Protein AF-0000000065974724 (afdb_homodimer)

Secondary structure (DSSP, 8-state):
--EEEEEEE-TTS-HHHHHHHHHHHHHHHH---EEEEESS--HHHHHHHHHH-S--HHHHHHHHHHHHHHHHHHHHT--S-SEEEEES-HHHHHHHHHHTT--HHHHHHHTTTSPPPSEEEEEE--HHHHHHH---TTS-HHHHHHHHHHHHHHHHHHHHHHT-EEEETTS-HHHHHHHHHHHHHHHH-/--EEEEEEE-TTS-HHHHHHHHHHHHHHHH---EEEEESS--HHHHHHHHHH-S--HHHHHHHHHHHHHHHHHHHHT--S-SEEEEES-HHHHHHHHHHTT--HHHHHHHTTTSPPPSEEEEEE--HHHHHHH---TTS-HHHHHHHHHHHHHHHHHHHHHHT-EEEETTS-HHHHHHHHHHHHHHHH-

InterPro domains:
  IPR018094 Thymidylate kinase [MF_00165] (3-188)
  IPR018094 Thymidylate kinase [TIGR00041] (2-178)
  IPR018095 Thymidylate kinase, conserved site [PS01331] (85-97)
  IPR027417 P-loop containing nucleoside triphosphate hydrolase [G3DSA:3.40.50.300] (3-188)
  IPR027417 P-loop containing nucleoside triphosphate hydrolase [SSF52540] (3-186)
  IPR039430 Thymidylate kinase-like domain [PF02223] (7-179)

Foldseek 3Di:
DEAEEEEDEFAQLCLVVLQVVLCVCCCVPVVFAEAEDEPQHDPVLVVVCVVVDDPDLVVVLLSRLVSVVVVQVVVVVDDRGNYYYYHDDLLLSLLQSVLVVPDSVVSCVSNVPHDDGPAYEYRDEDLVNSLVSPPDPPDPSVVVSVSNVSSRVSVVVVCVVVVHHYFHSSDDSVVSNVVVVVVCVVRVD/DEAEEEEDEFAQLCLVVLQVVLCVCCCVPVVFAEAEDEPQHDPVLVVVCVVVDDPDLVVVLLSRLVSVVVVQVVVVVDDRGNYYYYHDDLLLSLLQSVLVVPDSVVSCVSNVPHDDGPAYEYRDEDLVNSLVSPPDPPDPSVVVSVSNVSSRVSVVVVCVVVVHHYFHSSDDSVVSNVVVVVVCVVRVD

Solvent-accessible surface area (backbone atoms only — not comparable to full-atom values): 20513 Å² total; per-residue (Å²): 125,71,40,36,36,30,33,39,60,56,80,48,33,49,46,66,59,47,51,53,52,48,40,53,47,39,34,73,75,66,69,41,43,60,45,77,50,50,57,85,57,40,65,70,55,52,51,47,44,64,70,76,46,87,84,50,54,69,42,48,53,28,48,52,47,29,27,45,47,55,43,50,55,58,52,70,70,58,80,79,43,47,31,38,38,27,33,34,54,74,65,49,49,38,18,52,33,31,57,72,67,45,61,49,67,57,49,50,58,64,50,62,84,52,83,75,59,79,40,42,40,32,30,43,59,58,66,70,59,17,51,71,59,44,86,59,85,84,56,60,60,65,65,50,47,58,52,47,50,44,24,48,53,38,43,53,53,48,30,66,76,68,64,39,48,77,40,63,39,73,50,58,70,67,57,40,47,52,52,51,48,50,50,45,50,71,73,76,90,125,70,40,36,34,29,33,38,59,57,81,50,34,48,47,67,61,46,51,54,52,48,41,54,47,39,35,71,74,66,69,40,43,61,45,77,49,50,57,84,55,42,68,69,53,51,51,47,44,64,71,78,46,87,83,49,55,69,42,48,52,27,48,52,47,30,26,46,46,54,42,50,56,57,51,70,70,59,82,79,42,47,32,38,38,26,34,36,53,74,65,50,48,38,18,51,31,30,58,73,67,46,62,48,68,58,50,49,58,62,49,63,86,53,85,76,59,78,39,42,38,32,30,44,58,58,64,71,58,19,53,72,59,46,84,63,82,83,54,61,58,65,63,48,48,57,51,49,50,44,23,46,52,38,44,53,51,48,28,66,74,68,64,39,46,77,41,63,40,72,49,55,70,68,58,39,46,52,52,52,49,51,50,45,49,69,72,76,92

Structure (mmCIF, N/CA/C/O backbone):
data_AF-0000000065974724-model_v1
#
lo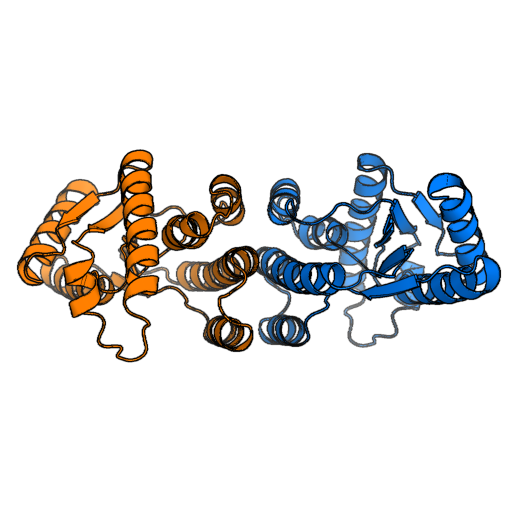op_
_entity.id
_entity.type
_entity.pdbx_description
1 polymer 'Probable thymidylate kinase 1'
#
loop_
_atom_site.group_PDB
_atom_site.id
_atom_site.type_symbol
_atom_site.label_atom_id
_atom_site.label_alt_id
_atom_site.label_comp_id
_atom_site.label_asym_id
_atom_site.label_entity_id
_atom_site.label_seq_id
_atom_site.pdbx_PDB_ins_code
_atom_site.Cartn_x
_atom_site.Cartn_y
_atom_site.Cartn_z
_atom_site.occupancy
_atom_site.B_iso_or_equiv
_atom_site.auth_seq_id
_atom_site.auth_comp_id
_atom_site.auth_asym_id
_atom_site.auth_atom_id
_atom_site.pdbx_PDB_model_num
ATOM 1 N N . MET A 1 1 ? -14.898 -26.359 -1.711 1 66.19 1 MET A N 1
ATOM 2 C CA . MET A 1 1 ? -14.195 -25.156 -1.251 1 66.19 1 MET A CA 1
ATOM 3 C C . MET A 1 1 ? -13.156 -24.719 -2.271 1 66.19 1 MET A C 1
ATOM 5 O O . MET A 1 1 ? -12.531 -25.547 -2.93 1 66.19 1 MET A O 1
ATOM 9 N N . GLN A 1 2 ? -13.102 -23.391 -2.676 1 90.88 2 GLN A N 1
ATOM 10 C CA . GLN A 1 2 ? -12.234 -22.859 -3.721 1 90.88 2 GLN A CA 1
ATOM 11 C C . GLN A 1 2 ? -10.773 -22.906 -3.295 1 90.88 2 GLN A C 1
ATOM 13 O O . GLN A 1 2 ? -10.422 -22.391 -2.23 1 90.88 2 GLN A O 1
ATOM 18 N N . LYS A 1 3 ? -10.008 -23.75 -3.984 1 96.19 3 LYS A N 1
ATOM 19 C CA . LYS A 1 3 ? -8.578 -23.859 -3.689 1 96.19 3 LYS A CA 1
ATOM 20 C C . LYS A 1 3 ? -7.785 -22.797 -4.453 1 96.19 3 LYS A C 1
ATOM 22 O O . LYS A 1 3 ? -8.148 -22.422 -5.57 1 96.19 3 LYS A O 1
ATOM 27 N N . LEU A 1 4 ? -6.723 -22.328 -3.822 1 97.94 4 LEU A N 1
ATOM 28 C CA . LEU A 1 4 ? -5.879 -21.297 -4.406 1 97.94 4 LEU A CA 1
ATOM 29 C C . LEU A 1 4 ? -4.438 -21.781 -4.535 1 97.94 4 LEU A C 1
ATOM 31 O O . LEU A 1 4 ? -3.809 -22.141 -3.541 1 97.94 4 LEU A O 1
ATOM 35 N N . ILE A 1 5 ? -3.9 -21.812 -5.75 1 98.56 5 ILE A N 1
ATOM 36 C CA . ILE A 1 5 ? -2.504 -22.141 -6.004 1 98.56 5 ILE A CA 1
ATOM 37 C C . ILE A 1 5 ? -1.77 -20.922 -6.551 1 98.56 5 ILE A C 1
ATOM 39 O O . ILE A 1 5 ? -2.246 -20.266 -7.48 1 98.56 5 ILE A O 1
ATOM 43 N N . ALA A 1 6 ? -0.681 -20.625 -5.992 1 98.88 6 ALA A N 1
ATOM 44 C CA . ALA A 1 6 ? 0.203 -19.594 -6.551 1 98.88 6 ALA A CA 1
ATOM 45 C C . ALA A 1 6 ? 1.407 -20.234 -7.242 1 98.88 6 ALA A C 1
ATOM 47 O O . ALA A 1 6 ? 2.104 -21.062 -6.648 1 98.88 6 ALA A O 1
ATOM 48 N N . ILE A 1 7 ? 1.61 -19.875 -8.5 1 98.88 7 ILE A N 1
ATOM 49 C CA . ILE A 1 7 ? 2.811 -20.281 -9.219 1 98.88 7 ILE A CA 1
ATOM 50 C C . ILE A 1 7 ? 3.84 -19.156 -9.188 1 98.88 7 ILE A C 1
ATOM 52 O O . ILE A 1 7 ? 3.586 -18.062 -9.688 1 98.88 7 ILE A O 1
ATOM 56 N N . GLU A 1 8 ? 4.984 -19.438 -8.578 1 98.88 8 GLU A N 1
ATOM 57 C CA . GLU A 1 8 ? 6.035 -18.453 -8.375 1 98.88 8 GLU A CA 1
ATOM 58 C C . GLU A 1 8 ? 7.312 -18.844 -9.117 1 98.88 8 GLU A C 1
ATOM 60 O O . GLU A 1 8 ? 7.488 -20.016 -9.484 1 98.88 8 GLU A O 1
ATOM 65 N N . GLY A 1 9 ? 8.172 -17.875 -9.32 1 98.5 9 GLY A N 1
ATOM 66 C CA . GLY A 1 9 ? 9.422 -18.062 -10.031 1 98.5 9 GLY A CA 1
ATOM 67 C C . GLY A 1 9 ? 9.93 -16.797 -10.688 1 98.5 9 GLY A C 1
ATOM 68 O O . GLY A 1 9 ? 9.188 -15.828 -10.828 1 98.5 9 GLY A O 1
ATOM 69 N N . ILE A 1 10 ? 11.211 -16.859 -11.07 1 97.06 10 ILE A N 1
ATOM 70 C CA . ILE A 1 10 ? 11.805 -15.68 -11.703 1 97.06 10 ILE A CA 1
ATOM 71 C C . ILE A 1 10 ? 11.273 -15.547 -13.133 1 97.06 10 ILE A C 1
ATOM 73 O O . ILE A 1 10 ? 10.641 -16.469 -13.648 1 97.06 10 ILE A O 1
ATOM 77 N N . ASP A 1 11 ? 11.445 -14.328 -13.711 1 93.69 11 ASP A N 1
ATOM 78 C CA . ASP A 1 11 ? 11.094 -14.125 -15.109 1 93.69 11 ASP A CA 1
ATOM 79 C C . ASP A 1 11 ? 11.758 -15.18 -15.992 1 93.69 11 ASP A C 1
ATOM 81 O O . ASP A 1 11 ? 12.922 -15.516 -15.797 1 93.69 11 ASP A O 1
ATOM 85 N N . GLY A 1 12 ? 11 -15.727 -16.875 1 93.69 12 GLY A N 1
ATOM 86 C CA . GLY A 1 12 ? 11.539 -16.734 -17.781 1 93.69 12 GLY A CA 1
ATOM 87 C C . GLY A 1 12 ? 11.398 -18.141 -17.25 1 93.69 12 GLY A C 1
ATOM 88 O O . GLY A 1 12 ? 11.812 -19.109 -17.906 1 93.69 12 GLY A O 1
ATOM 89 N N . SER A 1 13 ? 10.742 -18.266 -16.109 1 97.12 13 SER A N 1
ATOM 90 C CA . SER A 1 13 ? 10.695 -19.578 -15.461 1 97.12 13 SER A CA 1
ATOM 91 C C . SER A 1 13 ? 9.578 -20.438 -16.047 1 97.12 13 SER A C 1
ATOM 93 O O . SER A 1 13 ? 9.531 -21.656 -15.812 1 97.12 13 SER A O 1
ATOM 95 N N . GLY A 1 14 ? 8.633 -19.844 -16.766 1 97 14 GLY A N 1
ATOM 96 C CA . GLY A 1 14 ? 7.59 -20.625 -17.422 1 97 14 GLY A CA 1
ATOM 97 C C . GLY A 1 14 ? 6.293 -20.656 -16.641 1 97 14 GLY A C 1
ATOM 98 O O . GLY A 1 14 ? 5.488 -21.578 -16.797 1 97 14 GLY A O 1
ATOM 99 N N . LYS A 1 15 ? 6.023 -19.688 -15.734 1 98.19 15 LYS A N 1
ATOM 100 C CA . LYS A 1 15 ? 4.848 -19.641 -14.867 1 98.19 15 LYS A CA 1
ATOM 101 C C . LYS A 1 15 ? 3.562 -19.609 -15.688 1 98.19 15 LYS A C 1
ATOM 103 O O . LYS A 1 15 ? 2.643 -20.391 -15.445 1 98.19 15 LYS A O 1
ATOM 108 N N . THR A 1 16 ? 3.561 -18.688 -16.672 1 97.56 16 THR A N 1
ATOM 109 C CA . THR A 1 16 ? 2.375 -18.516 -17.5 1 97.56 16 THR A CA 1
ATOM 110 C C . THR A 1 16 ? 2.059 -19.797 -18.266 1 97.56 16 THR A C 1
ATOM 112 O O . THR A 1 16 ? 0.906 -20.219 -18.328 1 97.56 16 THR A O 1
ATOM 115 N N . THR A 1 17 ? 3.121 -20.375 -18.844 1 97.75 17 THR A N 1
ATOM 116 C CA . THR A 1 17 ? 2.959 -21.625 -19.578 1 97.75 17 THR A CA 1
ATOM 117 C C . THR A 1 17 ? 2.402 -22.719 -18.672 1 97.75 17 THR A C 1
ATOM 119 O O . THR A 1 17 ? 1.432 -23.391 -19.031 1 97.75 17 THR A O 1
ATOM 122 N N . LEU A 1 18 ? 2.973 -22.875 -17.531 1 98.75 18 LEU A N 1
ATOM 123 C CA . LEU A 1 18 ? 2.527 -23.922 -16.625 1 98.75 18 LEU A CA 1
ATOM 124 C C . LEU A 1 18 ? 1.082 -23.703 -16.188 1 98.75 18 LEU A C 1
ATOM 126 O O . LEU A 1 18 ? 0.278 -24.641 -16.188 1 98.75 18 LEU A O 1
ATOM 130 N N . ALA A 1 19 ? 0.723 -22.453 -15.797 1 98.69 19 ALA A N 1
ATOM 131 C CA . ALA A 1 19 ? -0.626 -22.141 -15.336 1 98.69 19 ALA A CA 1
ATOM 132 C C . ALA A 1 19 ? -1.669 -22.531 -16.375 1 98.69 19 ALA A C 1
ATOM 134 O O . ALA A 1 19 ? -2.68 -23.156 -16.047 1 98.69 19 ALA A O 1
ATOM 135 N N . ASN A 1 20 ? -1.379 -22.203 -17.625 1 98.38 20 ASN A N 1
ATOM 136 C CA . ASN A 1 20 ? -2.314 -22.484 -18.719 1 98.38 20 ASN A CA 1
ATOM 137 C C . ASN A 1 20 ? -2.432 -23.984 -18.969 1 98.38 20 ASN A C 1
ATOM 139 O O . ASN A 1 20 ? -3.531 -24.5 -19.188 1 98.38 20 ASN A O 1
ATOM 143 N N . LEU A 1 21 ? -1.333 -24.672 -18.984 1 98.5 21 LEU A N 1
ATOM 144 C CA . LEU A 1 21 ? -1.336 -26.125 -19.203 1 98.5 21 LEU A CA 1
ATOM 145 C C . LEU A 1 21 ? -2.061 -26.844 -18.078 1 98.5 21 LEU A C 1
ATOM 147 O O . LEU A 1 21 ? -2.766 -27.828 -18.328 1 98.5 21 LEU A O 1
ATOM 151 N N . LEU A 1 22 ? -1.837 -26.359 -16.859 1 98.56 22 LEU A N 1
ATOM 152 C CA . LEU A 1 22 ? -2.529 -26.953 -15.719 1 98.56 22 LEU A CA 1
ATOM 153 C C . LEU A 1 22 ? -4.039 -26.812 -15.867 1 98.56 22 LEU A C 1
ATOM 155 O O . LEU A 1 22 ? -4.781 -27.781 -15.625 1 98.56 22 LEU A O 1
ATOM 159 N N . LYS A 1 23 ? -4.441 -25.594 -16.234 1 98.31 23 LYS A N 1
ATOM 160 C CA . LYS A 1 23 ? -5.871 -25.375 -16.438 1 98.31 23 LYS A CA 1
ATOM 161 C C . LYS A 1 23 ? -6.438 -26.375 -17.453 1 98.31 23 LYS A C 1
ATOM 163 O O . LYS A 1 23 ? -7.434 -27.047 -17.172 1 98.31 23 LYS A O 1
ATOM 168 N N . GLU A 1 24 ? -5.773 -26.484 -18.578 1 98.06 24 GLU A N 1
ATOM 169 C CA . GLU A 1 24 ? -6.23 -27.375 -19.641 1 98.06 24 GLU A CA 1
ATOM 170 C C . GLU A 1 24 ? -6.32 -28.812 -19.141 1 98.06 24 GLU A C 1
ATOM 172 O O . GLU A 1 24 ? -7.332 -29.484 -19.359 1 98.06 24 GLU A O 1
ATOM 177 N N . HIS A 1 25 ? -5.332 -29.25 -18.484 1 97.5 25 HIS A N 1
ATOM 178 C CA . HIS A 1 25 ? -5.258 -30.625 -18.031 1 97.5 25 HIS A CA 1
ATOM 179 C C . HIS A 1 25 ? -6.305 -30.906 -16.953 1 97.5 25 HIS A C 1
ATOM 181 O O . HIS A 1 25 ? -7.027 -31.906 -17.031 1 97.5 25 HIS A O 1
ATOM 187 N N . LEU A 1 26 ? -6.418 -30.047 -15.992 1 96.81 26 LEU A N 1
ATOM 188 C CA . LEU A 1 26 ? -7.285 -30.281 -14.844 1 96.81 26 LEU A CA 1
ATOM 189 C C . LEU A 1 26 ? -8.75 -30.172 -15.234 1 96.81 26 LEU A C 1
ATOM 191 O O . LEU A 1 26 ? -9.602 -30.891 -14.703 1 96.81 26 LEU A O 1
ATOM 195 N N . GLU A 1 27 ? -9.023 -29.266 -16.188 1 96.81 27 GLU A N 1
ATOM 196 C CA . GLU A 1 27 ? -10.391 -29.156 -16.688 1 96.81 27 GLU A CA 1
ATOM 197 C C . GLU A 1 27 ? -10.766 -30.391 -17.516 1 96.81 27 GLU A C 1
ATOM 199 O O . GLU A 1 27 ? -11.875 -30.906 -17.391 1 96.81 27 GLU A O 1
ATOM 204 N N . SER A 1 28 ? -9.883 -30.906 -18.328 1 96.88 28 SER A N 1
ATOM 205 C CA . SER A 1 28 ? -10.18 -32 -19.25 1 96.88 28 SER A CA 1
ATOM 206 C C . SER A 1 28 ? -10.18 -33.344 -18.516 1 96.88 28 SER A C 1
ATOM 208 O O . SER A 1 28 ? -11.078 -34.156 -18.719 1 96.88 28 SER A O 1
ATOM 210 N N . LYS A 1 29 ? -9.234 -33.531 -17.625 1 94.12 29 LYS A N 1
ATOM 211 C CA . LYS A 1 29 ? -9.016 -34.844 -17.062 1 94.12 29 LYS A CA 1
ATOM 212 C C . LYS A 1 29 ? -9.711 -35 -15.711 1 94.12 29 LYS A C 1
ATOM 214 O O . LYS A 1 29 ? -10.125 -36.094 -15.328 1 94.12 29 LYS A O 1
ATOM 219 N N . MET A 1 30 ? -9.812 -33.906 -15.031 1 93.69 30 MET A N 1
ATOM 220 C CA . MET A 1 30 ? -10.367 -34 -13.68 1 93.69 30 MET A CA 1
ATOM 221 C C . MET A 1 30 ? -11.719 -33.281 -13.594 1 93.69 30 MET A C 1
ATOM 223 O O . MET A 1 30 ? -12.352 -33.281 -12.539 1 93.69 30 MET A O 1
ATOM 227 N N . LYS A 1 31 ? -12.18 -32.656 -14.609 1 95.06 31 LYS A N 1
ATOM 228 C CA . LYS A 1 31 ? -13.469 -31.984 -14.727 1 95.06 31 LYS A CA 1
ATOM 229 C C . LYS A 1 31 ? -13.625 -30.906 -13.656 1 95.06 31 LYS A C 1
ATOM 231 O O . LYS A 1 31 ? -14.688 -30.781 -13.047 1 95.06 31 LYS A O 1
ATOM 236 N N . LEU A 1 32 ? -12.492 -30.25 -13.367 1 95.62 32 LEU A N 1
ATOM 237 C CA . LEU A 1 32 ? -12.508 -29.125 -12.438 1 95.62 32 LEU A CA 1
ATOM 238 C C . LEU A 1 32 ? -12.789 -27.828 -13.164 1 95.62 32 LEU A C 1
ATOM 240 O O . LEU A 1 32 ? -12.344 -27.641 -14.297 1 95.62 32 LEU A O 1
ATOM 244 N N . ASN A 1 33 ? -13.531 -26.969 -12.523 1 97 33 ASN A N 1
ATOM 245 C CA . ASN A 1 33 ? -13.609 -25.578 -12.984 1 97 33 ASN A CA 1
ATOM 246 C C . ASN A 1 33 ? -12.414 -24.766 -12.508 1 97 33 ASN A C 1
ATOM 248 O O . ASN A 1 33 ? -12.305 -24.453 -11.32 1 97 33 ASN A O 1
ATOM 252 N N . VAL A 1 34 ? -11.516 -24.438 -13.445 1 97.88 34 VAL A N 1
ATOM 253 C CA . VAL A 1 34 ? -10.25 -23.812 -13.086 1 97.88 34 VAL A CA 1
ATOM 254 C C . VAL A 1 34 ? -10.211 -22.391 -13.641 1 97.88 34 VAL A C 1
ATOM 256 O O . VAL A 1 34 ? -10.5 -22.172 -14.82 1 97.88 34 VAL A O 1
ATOM 259 N N . ILE A 1 35 ? -9.883 -21.422 -12.781 1 98.06 35 ILE A N 1
ATOM 260 C CA . ILE A 1 35 ? -9.633 -20.047 -13.203 1 98.06 35 ILE A CA 1
ATOM 261 C C . ILE A 1 35 ? -8.141 -19.75 -13.125 1 98.06 35 ILE A C 1
ATOM 263 O O . ILE A 1 35 ? -7.5 -20 -12.102 1 98.06 35 ILE A O 1
ATOM 267 N N . VAL A 1 36 ? -7.598 -19.297 -14.242 1 98.5 36 VAL A N 1
ATOM 268 C CA . VAL A 1 36 ? -6.219 -18.812 -14.258 1 98.5 36 VAL A CA 1
ATOM 269 C C . VAL A 1 36 ? -6.191 -17.297 -14.344 1 98.5 36 VAL A C 1
ATOM 271 O O . VAL A 1 36 ? -6.91 -16.703 -15.148 1 98.5 36 VAL A O 1
ATOM 274 N N . THR A 1 37 ? -5.465 -16.672 -13.469 1 98.38 37 THR A N 1
ATOM 275 C CA . THR A 1 37 ? -5.266 -15.227 -13.469 1 98.38 37 THR A CA 1
ATOM 276 C C . THR A 1 37 ? -3.832 -14.883 -13.078 1 98.38 37 THR A C 1
ATOM 278 O O . THR A 1 37 ? -3.01 -15.773 -12.852 1 98.38 37 THR A O 1
ATOM 281 N N . ARG A 1 38 ? -3.516 -13.602 -13.133 1 98.44 38 ARG A N 1
ATOM 282 C CA . ARG A 1 38 ? -2.117 -13.242 -12.93 1 98.44 38 ARG A CA 1
ATOM 283 C C . ARG A 1 38 ? -1.997 -11.875 -12.258 1 98.44 38 ARG A C 1
ATOM 285 O O . ARG A 1 38 ? -2.934 -11.07 -12.297 1 98.44 38 ARG A O 1
ATOM 292 N N . GLU A 1 39 ? -0.836 -11.727 -11.586 1 98.12 39 GLU A N 1
ATOM 293 C CA . GLU A 1 39 ? -0.452 -10.406 -11.102 1 98.12 39 GLU A CA 1
ATOM 294 C C . GLU A 1 39 ? 0.691 -9.828 -11.93 1 98.12 39 GLU A C 1
ATOM 296 O O . GLU A 1 39 ? 1.564 -10.562 -12.398 1 98.12 39 GLU A O 1
ATOM 301 N N . PRO A 1 40 ? 0.739 -8.57 -12.039 1 97.69 40 PRO A N 1
ATOM 302 C CA . PRO A 1 40 ? -0.296 -7.613 -11.641 1 97.69 40 PRO A CA 1
ATOM 303 C C . PRO A 1 40 ? -1.578 -7.758 -12.453 1 97.69 40 PRO A C 1
ATOM 305 O O . PRO A 1 40 ? -1.569 -8.383 -13.516 1 97.69 40 PRO A O 1
ATOM 308 N N . PHE A 1 41 ? -2.666 -7.223 -11.93 1 98.38 41 PHE A N 1
ATOM 309 C CA . PHE A 1 41 ? -3.996 -7.531 -12.445 1 98.38 41 PHE A CA 1
ATOM 310 C C . PHE A 1 41 ? -4.664 -6.285 -13.008 1 98.38 41 PHE A C 1
ATOM 312 O O . PHE A 1 41 ? -5.207 -6.312 -14.117 1 98.38 41 PHE A O 1
ATOM 319 N N . SER A 1 42 ? -4.598 -5.141 -12.266 1 97.69 42 SER A N 1
ATOM 320 C CA . SER A 1 42 ? -5.324 -3.918 -12.609 1 97.69 42 SER A CA 1
ATOM 321 C C . SER A 1 42 ? -4.586 -3.121 -13.68 1 97.69 42 SER A C 1
ATOM 323 O O . SER A 1 42 ? -3.475 -2.643 -13.453 1 97.69 42 SER A O 1
ATOM 325 N N . GLU A 1 43 ? -5.289 -2.938 -14.82 1 97 43 GLU A N 1
ATOM 326 C CA . GLU A 1 43 ? -4.684 -2.168 -15.898 1 97 43 GLU A CA 1
ATOM 327 C C . GLU A 1 43 ? -4.281 -0.774 -15.43 1 97 43 GLU A C 1
ATOM 329 O O . GLU A 1 43 ? -3.223 -0.266 -15.805 1 97 43 GLU A O 1
ATOM 334 N N . ASP A 1 44 ? -5.086 -0.141 -14.648 1 96.5 44 ASP A N 1
ATOM 335 C CA . ASP A 1 44 ? -4.828 1.213 -14.164 1 96.5 44 ASP A CA 1
ATOM 336 C C . ASP A 1 44 ? -3.564 1.259 -13.305 1 96.5 44 ASP A C 1
ATOM 338 O O . ASP A 1 44 ? -2.74 2.162 -13.461 1 96.5 44 ASP A O 1
ATOM 342 N N . ILE A 1 45 ? -3.402 0.267 -12.453 1 97.44 45 ILE A N 1
ATOM 343 C CA . ILE A 1 45 ? -2.244 0.268 -11.57 1 97.44 45 ILE A CA 1
ATOM 344 C C . ILE A 1 45 ? -0.991 -0.106 -12.359 1 97.44 45 ILE A C 1
ATOM 346 O O . ILE A 1 45 ? 0.083 0.455 -12.133 1 97.44 45 ILE A O 1
ATOM 350 N N . ILE A 1 46 ? -1.144 -1.018 -13.336 1 96.94 46 ILE A N 1
ATOM 351 C CA . ILE A 1 46 ? -0.031 -1.383 -14.203 1 96.94 46 ILE A CA 1
ATOM 352 C C . ILE A 1 46 ? 0.474 -0.146 -14.938 1 96.94 46 ILE A C 1
ATOM 354 O O . ILE A 1 46 ? 1.675 0.136 -14.945 1 96.94 46 ILE A O 1
ATOM 358 N N . LYS A 1 47 ? -0.426 0.606 -15.469 1 96.5 47 LYS A N 1
ATOM 359 C CA . LYS A 1 47 ? -0.074 1.824 -16.188 1 96.5 47 LYS A CA 1
ATOM 360 C C . LYS A 1 47 ? 0.584 2.844 -15.266 1 96.5 47 LYS A C 1
ATOM 362 O O . LYS A 1 47 ? 1.528 3.531 -15.664 1 96.5 47 LYS A O 1
ATOM 367 N N . LEU A 1 48 ? 0.083 2.943 -14.086 1 96.69 48 LEU A N 1
ATOM 368 C CA . LEU A 1 48 ? 0.656 3.861 -13.109 1 96.69 48 LEU A CA 1
ATOM 369 C C . LEU A 1 48 ? 2.094 3.475 -12.773 1 96.69 48 LEU A C 1
ATOM 371 O O . LEU A 1 48 ? 2.98 4.328 -12.75 1 96.69 48 LEU A O 1
ATOM 375 N N . ILE A 1 49 ? 2.344 2.193 -12.539 1 96.5 49 ILE A N 1
ATOM 376 C CA . ILE A 1 49 ? 3.678 1.697 -12.219 1 96.5 49 ILE A CA 1
ATOM 377 C C . ILE A 1 49 ? 4.629 1.97 -13.383 1 96.5 49 ILE A C 1
ATOM 379 O O . ILE A 1 49 ? 5.762 2.406 -13.172 1 96.5 49 ILE A O 1
ATOM 383 N N . GLU A 1 50 ? 4.137 1.755 -14.578 1 95 50 GLU A N 1
ATOM 384 C CA . GLU A 1 50 ? 4.953 2.002 -15.766 1 95 50 GLU A CA 1
ATOM 385 C C . GLU A 1 50 ? 5.301 3.48 -15.898 1 95 50 GLU A C 1
ATOM 387 O O . GLU A 1 50 ? 6.418 3.826 -16.281 1 95 50 GLU A O 1
ATOM 392 N N . LYS A 1 51 ? 4.34 4.305 -15.57 1 94.44 51 LYS A N 1
ATOM 393 C CA . LYS A 1 51 ? 4.516 5.746 -15.688 1 94.44 51 LYS A CA 1
ATOM 394 C C . LYS A 1 51 ? 5.504 6.27 -14.648 1 94.44 51 LYS A C 1
ATOM 396 O O . LYS A 1 51 ? 6.395 7.059 -14.977 1 94.44 51 LYS A O 1
ATOM 401 N N . ILE A 1 52 ? 5.352 5.812 -13.406 1 91.88 52 ILE A N 1
ATOM 402 C CA . ILE A 1 52 ? 6.148 6.328 -12.297 1 91.88 52 ILE A CA 1
ATOM 403 C C . ILE A 1 52 ? 7.539 5.699 -12.328 1 91.88 52 ILE A C 1
ATOM 405 O O . ILE A 1 52 ? 8.516 6.305 -11.875 1 91.88 52 ILE A O 1
ATOM 409 N N . GLY A 1 53 ? 7.637 4.473 -12.906 1 88.88 53 GLY A N 1
ATOM 410 C CA . GLY A 1 53 ? 8.906 3.771 -12.977 1 88.88 53 GLY A CA 1
ATOM 411 C C . GLY A 1 53 ? 9.07 2.723 -11.891 1 88.88 53 GLY A C 1
ATOM 412 O O . GLY A 1 53 ? 8.273 2.654 -10.961 1 88.88 53 GLY A O 1
ATOM 413 N N . TRP A 1 54 ? 10.141 1.964 -11.977 1 87.94 54 TRP A N 1
ATOM 414 C CA . TRP A 1 54 ? 10.344 0.776 -11.148 1 87.94 54 TRP A CA 1
ATOM 415 C C . TRP A 1 54 ? 11.477 0.99 -10.156 1 87.94 54 TRP A C 1
ATOM 417 O O . TRP A 1 54 ? 12.023 0.027 -9.609 1 87.94 54 TRP A O 1
ATOM 427 N N . ASN A 1 55 ? 11.852 2.199 -9.875 1 91.44 55 ASN A N 1
ATOM 428 C CA . ASN A 1 55 ? 13.086 2.48 -9.148 1 91.44 55 ASN A CA 1
ATOM 429 C C . ASN A 1 55 ? 12.844 2.607 -7.648 1 91.44 55 ASN A C 1
ATOM 431 O O . ASN A 1 55 ? 13.789 2.68 -6.863 1 91.44 55 ASN A O 1
ATOM 435 N N . ASP A 1 56 ? 11.656 2.717 -7.137 1 96.31 56 ASP A N 1
ATOM 436 C CA . ASP A 1 56 ? 11.328 2.836 -5.719 1 96.31 56 ASP A CA 1
ATOM 437 C C . ASP A 1 56 ? 10.688 1.553 -5.195 1 96.31 56 ASP A C 1
ATOM 439 O O . ASP A 1 56 ? 9.477 1.352 -5.34 1 96.31 56 ASP A O 1
ATOM 443 N N . PRO A 1 57 ? 11.484 0.726 -4.508 1 97.31 57 PRO A N 1
ATOM 444 C CA . PRO A 1 57 ? 10.969 -0.585 -4.105 1 97.31 57 PRO A CA 1
ATOM 445 C C . PRO A 1 57 ? 9.852 -0.49 -3.068 1 97.31 57 PRO A C 1
ATOM 447 O O . PRO A 1 57 ? 8.961 -1.342 -3.035 1 97.31 57 PRO A O 1
ATOM 450 N N . ILE A 1 58 ? 9.906 0.541 -2.223 1 98.19 58 ILE A N 1
ATOM 451 C CA . ILE A 1 58 ? 8.852 0.726 -1.232 1 98.19 58 ILE A CA 1
ATOM 452 C C . ILE A 1 58 ? 7.535 1.054 -1.935 1 98.19 58 ILE A C 1
ATOM 454 O O . ILE A 1 58 ? 6.496 0.462 -1.63 1 98.19 58 ILE A O 1
ATOM 458 N N . LEU A 1 59 ? 7.625 1.967 -2.893 1 98.19 59 LEU A N 1
ATOM 459 C CA . LEU A 1 59 ? 6.457 2.336 -3.682 1 98.19 59 LEU A CA 1
ATOM 460 C C . LEU A 1 59 ? 5.891 1.122 -4.414 1 98.19 59 LEU A C 1
ATOM 462 O O . LEU A 1 59 ? 4.672 0.938 -4.469 1 98.19 59 LEU A O 1
ATOM 466 N N . LEU A 1 60 ? 6.738 0.29 -4.934 1 98.31 60 LEU A N 1
ATOM 467 C CA . LEU A 1 60 ? 6.309 -0.89 -5.676 1 98.31 60 LEU A CA 1
ATOM 468 C C . LEU A 1 60 ? 5.582 -1.872 -4.762 1 98.31 60 LEU A C 1
ATOM 470 O O . LEU A 1 60 ? 4.562 -2.445 -5.148 1 98.31 60 LEU A O 1
ATOM 474 N N . VAL A 1 61 ? 6.105 -2.076 -3.516 1 98.62 61 VAL A N 1
ATOM 475 C CA . VAL A 1 61 ? 5.422 -2.945 -2.564 1 98.62 61 VAL A CA 1
ATOM 476 C C . VAL A 1 61 ? 3.982 -2.475 -2.375 1 98.62 61 VAL A C 1
ATOM 478 O O . VAL A 1 61 ? 3.047 -3.277 -2.439 1 98.62 61 VAL A O 1
ATOM 481 N N . LEU A 1 62 ? 3.826 -1.197 -2.223 1 98.75 62 LEU A N 1
ATOM 482 C CA . LEU A 1 62 ? 2.523 -0.621 -1.911 1 98.75 62 LEU A CA 1
ATOM 483 C C . LEU A 1 62 ? 1.598 -0.684 -3.121 1 98.75 62 LEU A C 1
ATOM 485 O O . LEU A 1 62 ? 0.424 -1.039 -2.992 1 98.75 62 LEU A O 1
ATOM 489 N N . LEU A 1 63 ? 2.088 -0.415 -4.273 1 98.56 63 LEU A N 1
ATOM 490 C CA . LEU A 1 63 ? 1.271 -0.429 -5.48 1 98.56 63 LEU A CA 1
ATOM 491 C C . LEU A 1 63 ? 0.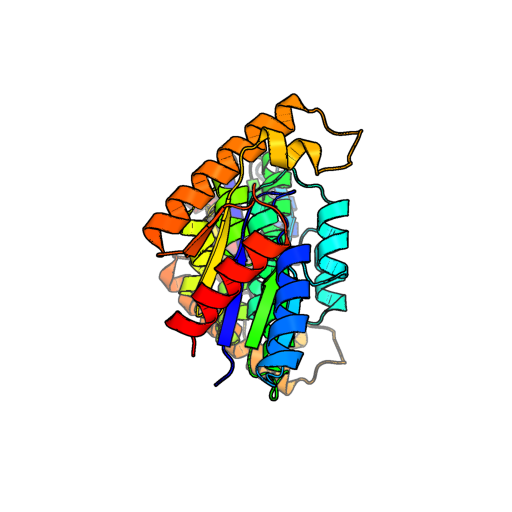894 -1.855 -5.867 1 98.56 63 LEU A C 1
ATOM 493 O O . LEU A 1 63 ? -0.228 -2.105 -6.312 1 98.56 63 LEU A O 1
ATOM 497 N N . PHE A 1 64 ? 1.812 -2.807 -5.707 1 98.62 64 PHE A N 1
ATOM 498 C CA . PHE A 1 64 ? 1.482 -4.199 -5.98 1 98.62 64 PHE A CA 1
ATOM 499 C C . PHE A 1 64 ? 0.441 -4.715 -4.996 1 98.62 64 PHE A C 1
ATOM 501 O O . PHE A 1 64 ? -0.434 -5.504 -5.363 1 98.62 64 PHE A O 1
ATOM 508 N N . ALA A 1 65 ? 0.527 -4.297 -3.732 1 98.75 65 ALA A N 1
ATOM 509 C CA . ALA A 1 65 ? -0.483 -4.684 -2.75 1 98.75 65 ALA A CA 1
ATOM 510 C C . ALA A 1 65 ? -1.845 -4.094 -3.104 1 98.75 65 ALA A C 1
ATOM 512 O O . ALA A 1 65 ? -2.875 -4.754 -2.951 1 98.75 65 ALA A O 1
ATOM 513 N N . ALA A 1 66 ? -1.806 -2.828 -3.541 1 98.62 66 ALA A N 1
ATOM 514 C CA . ALA A 1 66 ? -3.055 -2.217 -3.988 1 98.62 66 ALA A CA 1
ATOM 515 C C . ALA A 1 66 ? -3.648 -2.984 -5.164 1 98.62 66 ALA A C 1
ATOM 517 O O . ALA A 1 66 ? -4.855 -3.242 -5.199 1 98.62 66 ALA A O 1
ATOM 518 N N . ASP A 1 67 ? -2.84 -3.387 -6.141 1 98.56 67 ASP A N 1
ATOM 519 C CA . ASP A 1 67 ? -3.264 -4.207 -7.273 1 98.56 67 ASP A CA 1
ATOM 520 C C . ASP A 1 67 ? -3.877 -5.523 -6.797 1 98.56 67 ASP A C 1
ATOM 522 O O . ASP A 1 67 ? -4.918 -5.949 -7.305 1 98.56 67 ASP A O 1
ATOM 526 N N . ARG A 1 68 ? -3.223 -6.129 -5.848 1 98.75 68 ARG A N 1
ATOM 527 C CA . ARG A 1 68 ? -3.658 -7.414 -5.309 1 98.75 68 ARG A CA 1
ATOM 528 C C . ARG A 1 68 ? -5.02 -7.293 -4.633 1 98.75 68 ARG A C 1
ATOM 530 O O . ARG A 1 68 ? -5.844 -8.203 -4.719 1 98.75 68 ARG A O 1
ATOM 537 N N . GLU A 1 69 ? -5.25 -6.133 -3.951 1 98.56 69 GLU A N 1
ATOM 538 C CA . GLU A 1 69 ? -6.562 -5.918 -3.35 1 98.56 69 GLU A CA 1
ATOM 539 C C . GLU A 1 69 ? -7.664 -5.938 -4.406 1 98.56 69 GLU A C 1
ATOM 541 O O . GLU A 1 69 ? -8.703 -6.566 -4.211 1 98.56 69 GLU A O 1
ATOM 546 N N . ILE A 1 70 ? -7.402 -5.301 -5.504 1 98.12 70 ILE A N 1
ATOM 547 C CA . ILE A 1 70 ? -8.367 -5.297 -6.602 1 98.12 70 ILE A CA 1
ATOM 548 C C . ILE A 1 70 ? -8.547 -6.715 -7.133 1 98.12 70 ILE A C 1
ATOM 550 O O . ILE A 1 70 ? -9.68 -7.152 -7.375 1 98.12 70 ILE A O 1
ATOM 554 N N . HIS A 1 71 ? -7.461 -7.418 -7.266 1 98.38 71 HIS A N 1
ATOM 555 C CA . HIS A 1 71 ? -7.449 -8.789 -7.77 1 98.38 71 HIS A CA 1
ATOM 556 C C . HIS A 1 71 ? -8.25 -9.719 -6.863 1 98.38 71 HIS A C 1
ATOM 558 O O . HIS A 1 71 ? -9.117 -10.453 -7.336 1 98.38 71 HIS A O 1
ATOM 564 N N . VAL A 1 72 ? -7.965 -9.633 -5.562 1 97.75 72 VAL A N 1
ATOM 565 C CA . VAL A 1 72 ? -8.602 -10.492 -4.578 1 97.75 72 VAL A CA 1
ATOM 566 C C . VAL A 1 72 ? -10.102 -10.188 -4.516 1 97.75 72 VAL A C 1
ATOM 568 O O . VAL A 1 72 ? -10.922 -11.094 -4.355 1 97.75 72 VAL A O 1
ATOM 571 N N . ASN A 1 73 ? -10.43 -8.922 -4.629 1 96.81 73 ASN A N 1
ATOM 572 C CA . ASN A 1 73 ? -11.844 -8.555 -4.68 1 96.81 73 ASN A CA 1
ATOM 573 C C . ASN A 1 73 ? -12.539 -9.188 -5.879 1 96.81 73 ASN A C 1
ATOM 575 O O . ASN A 1 73 ? -13.672 -9.664 -5.766 1 96.81 73 ASN A O 1
ATOM 579 N N . TRP A 1 74 ? -11.906 -9.141 -7.043 1 97.06 74 TRP A N 1
ATOM 580 C CA . TRP A 1 74 ? -12.445 -9.773 -8.242 1 97.06 74 TRP A CA 1
ATOM 581 C C . TRP A 1 74 ? -12.594 -11.281 -8.047 1 97.06 74 TRP A C 1
ATOM 583 O O . TRP A 1 74 ? -13.633 -11.852 -8.391 1 97.06 74 TRP A O 1
ATOM 593 N N . LEU A 1 75 ? -11.578 -11.93 -7.445 1 96.81 75 LEU A N 1
ATOM 594 C CA . LEU A 1 75 ? -11.602 -13.359 -7.172 1 96.81 75 LEU A CA 1
ATOM 595 C C . LEU A 1 75 ? -12.758 -13.727 -6.246 1 96.81 75 LEU A C 1
ATOM 597 O O . LEU A 1 75 ? -13.391 -14.766 -6.414 1 96.81 75 LEU A O 1
ATOM 601 N N . SER A 1 76 ? -12.977 -12.875 -5.262 1 95.5 76 SER A N 1
ATOM 602 C CA . SER A 1 76 ? -13.992 -13.141 -4.25 1 95.5 76 SER A CA 1
ATOM 603 C C . SER A 1 76 ? -15.391 -13.211 -4.863 1 95.5 76 SER A C 1
ATOM 605 O O . SER A 1 76 ? -16.312 -13.773 -4.27 1 95.5 76 SER A O 1
ATOM 607 N N . LYS A 1 77 ? -15.539 -12.656 -6.031 1 95.56 77 LYS A N 1
ATOM 608 C CA . LYS A 1 77 ? -16.828 -12.633 -6.715 1 95.56 77 LYS A CA 1
ATOM 609 C C . LYS A 1 77 ? -17.047 -13.914 -7.523 1 95.56 77 LYS A C 1
ATOM 611 O O . LYS A 1 77 ? -18.156 -14.188 -7.969 1 95.56 77 LYS A O 1
ATOM 616 N N . ILE A 1 78 ? -15.984 -14.68 -7.715 1 95 78 ILE A N 1
ATOM 617 C CA . ILE A 1 78 ? -16.062 -15.938 -8.453 1 95 78 ILE A CA 1
ATOM 618 C C . ILE A 1 78 ? -16.531 -17.062 -7.523 1 95 78 ILE A C 1
ATOM 620 O O . ILE A 1 78 ? -15.812 -17.453 -6.605 1 95 78 ILE A O 1
ATOM 624 N N . LYS A 1 79 ? -17.734 -17.625 -7.684 1 91.38 79 LYS A N 1
ATOM 625 C CA . LYS A 1 79 ? -18.312 -18.562 -6.738 1 91.38 79 LYS A CA 1
ATOM 626 C C . LYS A 1 79 ? -18.219 -20 -7.262 1 91.38 79 LYS A C 1
ATOM 628 O O . LYS A 1 79 ? -18.219 -20.953 -6.48 1 91.38 79 LYS A O 1
ATOM 633 N N . ASP A 1 80 ? -17.984 -20.266 -8.531 1 92.56 80 ASP A N 1
ATOM 634 C CA . ASP A 1 80 ? -18.172 -21.609 -9.078 1 92.56 80 ASP A CA 1
ATOM 635 C C . ASP A 1 80 ? -16.828 -22.234 -9.453 1 92.56 80 ASP A C 1
ATOM 637 O O . ASP A 1 80 ? -16.781 -23.312 -10.047 1 92.56 80 ASP A O 1
ATOM 641 N N . ALA A 1 81 ? -15.742 -21.625 -9.039 1 96.38 81 ALA A N 1
ATOM 642 C CA . ALA A 1 81 ? -14.438 -22.188 -9.359 1 96.38 81 ALA A CA 1
ATOM 643 C C . ALA A 1 81 ? -14.023 -23.234 -8.336 1 96.38 81 ALA A C 1
ATOM 645 O O . ALA A 1 81 ? -14.203 -23.047 -7.129 1 96.38 81 ALA A O 1
ATOM 646 N N . ASP A 1 82 ? -13.547 -24.375 -8.82 1 96.31 82 ASP A N 1
ATOM 647 C CA . ASP A 1 82 ? -12.969 -25.375 -7.945 1 96.31 82 ASP A CA 1
ATOM 648 C C . ASP A 1 82 ? -11.539 -25.016 -7.543 1 96.31 82 ASP A C 1
ATOM 650 O O . ASP A 1 82 ? -11.102 -25.328 -6.434 1 96.31 82 ASP A O 1
ATOM 654 N N . LEU A 1 83 ? -10.844 -24.406 -8.477 1 97.44 83 LEU A N 1
ATOM 655 C CA . LEU A 1 83 ? -9.43 -24.078 -8.305 1 97.44 83 LEU A CA 1
ATOM 656 C C . LEU A 1 83 ? -9.086 -22.766 -8.984 1 97.44 83 LEU A C 1
ATOM 658 O O . LEU A 1 83 ? -9.523 -22.5 -10.109 1 97.44 83 LEU A O 1
ATOM 662 N N . ILE A 1 84 ? -8.414 -21.906 -8.25 1 98.19 84 ILE A N 1
ATOM 663 C CA . ILE A 1 84 ? -7.84 -20.688 -8.805 1 98.19 84 ILE A CA 1
ATOM 664 C C . ILE A 1 84 ? -6.316 -20.812 -8.852 1 98.19 84 ILE A C 1
ATOM 666 O O . ILE A 1 84 ? -5.684 -21.141 -7.848 1 98.19 84 ILE A O 1
ATOM 670 N N . ILE A 1 85 ? -5.77 -20.594 -10.008 1 98.62 85 ILE A N 1
ATOM 671 C CA . ILE A 1 85 ? -4.324 -20.594 -10.195 1 98.62 85 ILE A CA 1
ATOM 672 C C . ILE A 1 85 ? -3.836 -19.172 -10.469 1 98.62 85 ILE A C 1
ATOM 674 O O . ILE A 1 85 ? -4.273 -18.547 -11.43 1 98.62 85 ILE A O 1
ATOM 678 N N . LEU A 1 86 ? -2.939 -18.75 -9.625 1 98.69 86 LEU A N 1
ATOM 679 C CA . LEU A 1 86 ? -2.377 -17.406 -9.75 1 98.69 86 LEU A CA 1
ATOM 680 C C . LEU A 1 86 ? -0.962 -17.453 -10.312 1 98.69 86 LEU A C 1
ATOM 682 O O . LEU A 1 86 ? -0.076 -18.078 -9.727 1 98.69 86 LEU A O 1
ATOM 686 N N . ASP A 1 87 ? -0.789 -16.828 -11.469 1 98.56 87 ASP A N 1
ATOM 687 C CA . ASP A 1 87 ? 0.56 -16.516 -11.938 1 98.56 87 ASP A CA 1
ATOM 688 C C . ASP A 1 87 ? 1.144 -15.328 -11.164 1 98.56 87 ASP A C 1
ATOM 690 O O . ASP A 1 87 ? 0.912 -14.172 -11.523 1 98.56 87 ASP A O 1
ATOM 694 N N . ARG A 1 88 ? 1.964 -15.594 -10.195 1 98.69 88 ARG A N 1
ATOM 695 C CA . ARG A 1 88 ? 2.508 -14.672 -9.195 1 98.69 88 ARG A CA 1
ATOM 696 C C . ARG A 1 88 ? 1.446 -14.281 -8.18 1 98.69 88 ARG A C 1
ATOM 698 O O . ARG A 1 88 ? 0.251 -14.305 -8.477 1 98.69 88 ARG A O 1
ATOM 705 N N . TYR A 1 89 ? 1.904 -14.062 -6.973 1 98.44 89 TYR A N 1
ATOM 706 C CA . TYR A 1 89 ? 1.128 -13.578 -5.836 1 98.44 89 TYR A CA 1
ATOM 707 C C . TYR A 1 89 ? 2.002 -12.773 -4.883 1 98.44 89 TYR A C 1
ATOM 709 O O . TYR A 1 89 ? 2.973 -12.141 -5.305 1 98.44 89 TYR A O 1
ATOM 717 N N . TYR A 1 90 ? 1.687 -12.68 -3.568 1 98.56 90 TYR A N 1
ATOM 718 C CA . TYR A 1 90 ? 2.391 -11.734 -2.705 1 98.56 90 TYR A CA 1
ATOM 719 C C . TYR A 1 90 ? 3.797 -12.234 -2.389 1 98.56 90 TYR A C 1
ATOM 721 O O . TYR A 1 90 ? 4.648 -11.461 -1.946 1 98.56 90 TYR A O 1
ATOM 729 N N . PHE A 1 91 ? 4.137 -13.555 -2.656 1 98.75 91 PHE A N 1
ATOM 730 C CA . PHE A 1 91 ? 5.5 -14.031 -2.473 1 98.75 91 PHE A CA 1
ATOM 731 C C . PHE A 1 91 ? 6.445 -13.391 -3.48 1 98.75 91 PHE A C 1
ATOM 733 O O . PHE A 1 91 ? 7.629 -13.195 -3.195 1 98.75 91 PHE A O 1
ATOM 740 N N . SER A 1 92 ? 5.848 -13.055 -4.645 1 98.5 92 SER A N 1
ATOM 741 C CA . SER A 1 92 ? 6.641 -12.336 -5.633 1 98.5 92 SER A CA 1
ATOM 742 C C . SER A 1 92 ? 7.125 -11 -5.082 1 98.5 92 SER A C 1
ATOM 744 O O . SER A 1 92 ? 8.273 -10.609 -5.301 1 98.5 92 SER A O 1
ATOM 746 N N . SER A 1 93 ? 6.223 -10.297 -4.336 1 98.31 93 SER A N 1
ATOM 747 C CA . SER A 1 93 ? 6.629 -9.039 -3.729 1 98.31 93 SER A CA 1
ATOM 748 C C . SER A 1 93 ? 7.766 -9.242 -2.734 1 98.31 93 SER A C 1
ATOM 750 O O . SER A 1 93 ? 8.727 -8.469 -2.717 1 98.31 93 SER A O 1
ATOM 752 N N . ILE A 1 94 ? 7.695 -10.281 -1.941 1 98.62 94 ILE A N 1
ATOM 753 C CA . ILE A 1 94 ? 8.727 -10.562 -0.949 1 98.62 94 ILE A CA 1
ATOM 754 C C . ILE A 1 94 ? 10.047 -10.875 -1.65 1 98.62 94 ILE A C 1
ATOM 756 O O . ILE A 1 94 ? 11.094 -10.359 -1.268 1 98.62 94 ILE A O 1
ATOM 760 N N . ALA A 1 95 ? 9.984 -11.656 -2.709 1 98.56 95 ALA A N 1
ATOM 761 C CA . ALA A 1 95 ? 11.195 -12.062 -3.414 1 98.56 95 ALA A CA 1
ATOM 762 C C . ALA A 1 95 ? 11.828 -10.891 -4.148 1 98.56 95 ALA A C 1
ATOM 764 O O . ALA A 1 95 ? 13.016 -10.609 -3.98 1 98.56 95 ALA A O 1
ATOM 765 N N . TYR A 1 96 ? 11.062 -10.148 -4.852 1 97.19 96 TYR A N 1
ATOM 766 C CA . TYR A 1 96 ? 11.602 -9.117 -5.734 1 97.19 96 TYR A CA 1
ATOM 767 C C . TYR A 1 96 ? 11.969 -7.867 -4.945 1 97.19 96 TYR A C 1
ATOM 769 O O . TYR A 1 96 ? 13.094 -7.379 -5.039 1 97.19 96 TYR A O 1
ATOM 777 N N . GLN A 1 97 ? 11.031 -7.359 -4.18 1 97.62 97 GLN A N 1
ATOM 778 C CA . GLN A 1 97 ? 11.336 -6.137 -3.441 1 97.62 97 GLN A CA 1
ATOM 779 C C . GLN A 1 97 ? 12.242 -6.426 -2.246 1 97.62 97 GLN A C 1
ATOM 781 O O . GLN A 1 97 ? 13.055 -5.586 -1.857 1 97.62 97 GLN A O 1
ATOM 786 N N . GLY A 1 98 ? 12.125 -7.688 -1.724 1 97.69 98 GLY A N 1
ATOM 787 C CA . GLY A 1 98 ? 13.109 -8.102 -0.738 1 97.69 98 GLY A CA 1
ATOM 788 C C . GLY A 1 98 ? 14.531 -8.102 -1.279 1 97.69 98 GLY A C 1
ATOM 789 O O . GLY A 1 98 ? 15.461 -7.684 -0.59 1 97.69 98 GLY A O 1
ATOM 790 N N . ALA A 1 99 ? 14.656 -8.562 -2.486 1 96.75 99 ALA A N 1
ATOM 791 C CA . ALA A 1 99 ? 15.969 -8.609 -3.127 1 96.75 99 ALA A CA 1
ATOM 792 C C . ALA A 1 99 ? 16.516 -7.203 -3.348 1 96.75 99 ALA A C 1
ATOM 794 O O . ALA A 1 99 ? 17.719 -7.023 -3.523 1 96.75 99 ALA A O 1
ATOM 795 N N . LEU A 1 100 ? 15.617 -6.199 -3.324 1 95.12 100 LEU A N 1
ATOM 796 C CA . LEU A 1 100 ? 16.016 -4.805 -3.498 1 95.12 100 LEU A CA 1
ATOM 797 C C . LEU A 1 100 ? 16.297 -4.148 -2.15 1 95.12 100 LEU A C 1
ATOM 799 O O . LEU A 1 100 ? 16.562 -2.947 -2.084 1 95.12 100 LEU A O 1
ATOM 803 N N . GLY A 1 101 ? 16.188 -4.906 -1.066 1 95.94 101 GLY A N 1
ATOM 804 C CA . GLY A 1 101 ? 16.609 -4.418 0.237 1 95.94 101 GLY A CA 1
ATOM 805 C C . GLY A 1 101 ? 15.453 -4.008 1.125 1 95.94 101 GLY A C 1
ATOM 806 O O . GLY A 1 101 ? 15.656 -3.553 2.252 1 95.94 101 GLY A O 1
ATOM 807 N N . VAL A 1 102 ? 14.25 -4.148 0.637 1 97.81 102 VAL A N 1
ATOM 808 C CA . VAL A 1 102 ? 13.102 -3.822 1.476 1 97.81 102 VAL A CA 1
ATOM 809 C C . VAL A 1 102 ? 12.953 -4.867 2.578 1 97.81 102 VAL A C 1
ATOM 811 O O . VAL A 1 102 ? 13.156 -6.059 2.344 1 97.81 102 VAL A O 1
ATOM 814 N N . ASP A 1 103 ? 12.609 -4.457 3.775 1 98.25 103 ASP A N 1
ATOM 815 C CA . ASP A 1 103 ? 12.406 -5.359 4.906 1 98.25 103 ASP A CA 1
ATOM 816 C C . ASP A 1 103 ? 11.312 -6.383 4.602 1 98.25 103 ASP A C 1
ATOM 818 O O . ASP A 1 103 ? 10.148 -6.023 4.441 1 98.25 103 ASP A O 1
ATOM 822 N N . GLU A 1 104 ? 11.664 -7.617 4.586 1 98.06 104 GLU A N 1
ATOM 823 C CA . GLU A 1 104 ? 10.734 -8.68 4.207 1 98.06 104 GLU A CA 1
ATOM 824 C C . GLU A 1 104 ? 9.562 -8.766 5.18 1 98.06 104 GLU A C 1
ATOM 826 O O . GLU A 1 104 ? 8.445 -9.078 4.781 1 98.06 104 GLU A O 1
ATOM 831 N N . GLN A 1 105 ? 9.859 -8.539 6.41 1 98 105 GLN A N 1
ATOM 832 C CA . GLN A 1 105 ? 8.789 -8.594 7.402 1 98 105 GLN A CA 1
ATOM 833 C C . GLN A 1 105 ? 7.738 -7.516 7.137 1 98 105 GLN A C 1
ATOM 835 O O . GLN A 1 105 ? 6.543 -7.754 7.309 1 98 105 GLN A O 1
ATOM 840 N N . TRP A 1 106 ? 8.172 -6.355 6.754 1 98.56 106 TRP A N 1
ATOM 841 C CA . TRP A 1 106 ? 7.234 -5.293 6.414 1 98.56 106 TRP A CA 1
ATOM 842 C C . TRP A 1 106 ? 6.398 -5.676 5.199 1 98.56 106 TRP A C 1
ATOM 844 O O . TRP A 1 106 ? 5.18 -5.477 5.188 1 98.56 106 TRP A O 1
ATOM 854 N N . ILE A 1 107 ? 7.059 -6.246 4.176 1 98.75 107 ILE A N 1
ATOM 855 C CA . ILE A 1 107 ? 6.332 -6.688 2.99 1 98.75 107 ILE A CA 1
ATOM 856 C C . ILE A 1 107 ? 5.254 -7.695 3.391 1 98.75 107 ILE A C 1
ATOM 858 O O . ILE A 1 107 ? 4.113 -7.602 2.938 1 98.75 107 ILE A O 1
ATOM 862 N N . LYS A 1 108 ? 5.629 -8.648 4.258 1 98.38 108 LYS A N 1
ATOM 863 C CA . LYS A 1 108 ? 4.688 -9.656 4.734 1 98.38 108 LYS A CA 1
ATOM 864 C C . LYS A 1 108 ? 3.506 -9.016 5.453 1 98.38 108 LYS A C 1
ATOM 866 O O . LYS A 1 108 ? 2.355 -9.391 5.223 1 98.38 108 LYS A O 1
ATOM 871 N N . MET A 1 109 ? 3.783 -8.047 6.273 1 97.94 109 MET A N 1
ATOM 872 C CA . MET A 1 109 ? 2.74 -7.371 7.043 1 97.94 109 MET A CA 1
ATOM 873 C C . MET A 1 109 ? 1.795 -6.605 6.121 1 97.94 109 MET A C 1
ATOM 875 O O . MET A 1 109 ? 0.575 -6.668 6.289 1 97.94 109 MET A O 1
ATOM 879 N N . VAL A 1 110 ? 2.338 -5.93 5.152 1 98.5 110 VAL A N 1
ATOM 880 C CA . VAL A 1 110 ? 1.537 -5.172 4.199 1 98.5 110 VAL A CA 1
ATOM 881 C C . VAL A 1 110 ? 0.556 -6.105 3.49 1 98.5 110 VAL A C 1
ATOM 883 O O . VAL A 1 110 ? -0.588 -5.73 3.225 1 98.5 110 VAL A O 1
ATOM 886 N N . ASN A 1 111 ? 0.965 -7.312 3.25 1 98.5 111 ASN A N 1
ATOM 887 C CA . ASN A 1 111 ? 0.174 -8.25 2.455 1 98.5 111 ASN A CA 1
ATOM 888 C C . ASN A 1 111 ? -0.603 -9.219 3.34 1 98.5 111 ASN A C 1
ATOM 890 O O . ASN A 1 111 ? -1.153 -10.203 2.85 1 98.5 111 ASN A O 1
ATOM 894 N N . SER A 1 112 ? -0.72 -8.977 4.621 1 97.19 112 SER A N 1
ATOM 895 C CA . SER A 1 112 ? -1.224 -9.945 5.59 1 97.19 112 SER A CA 1
ATOM 896 C C . SER A 1 112 ? -2.738 -10.094 5.488 1 97.19 112 SER A C 1
ATOM 898 O O . SER A 1 112 ? -3.309 -11.055 6 1 97.19 112 SER A O 1
ATOM 900 N N . TYR A 1 113 ? -3.418 -9.172 4.742 1 94.06 113 TYR A N 1
ATOM 901 C CA . TYR A 1 113 ? -4.871 -9.219 4.621 1 94.06 113 TYR A CA 1
ATOM 902 C C . TYR A 1 113 ? -5.293 -10.164 3.504 1 94.06 113 TYR A C 1
ATOM 904 O O . TYR A 1 113 ? -6.465 -10.539 3.408 1 94.06 113 TYR A O 1
ATOM 912 N N . PHE A 1 114 ? -4.324 -10.516 2.732 1 97.38 114 PHE A N 1
ATOM 913 C CA . PHE A 1 114 ? -4.715 -11.258 1.54 1 97.38 114 PHE A CA 1
ATOM 914 C C . PHE A 1 114 ? -4.758 -12.758 1.822 1 97.38 114 PHE A C 1
ATOM 916 O O . PHE A 1 114 ? -3.98 -13.266 2.635 1 97.38 114 PHE A O 1
ATOM 923 N N . PRO A 1 115 ? -5.641 -13.445 1.172 1 96.94 115 PRO A N 1
ATOM 924 C CA . PRO A 1 115 ? -5.75 -14.891 1.406 1 96.94 115 PRO A CA 1
ATOM 925 C C . PRO A 1 115 ? -4.441 -15.633 1.131 1 96.94 115 PRO A C 1
ATOM 927 O O . PRO A 1 115 ? -3.73 -15.297 0.178 1 96.94 115 PRO A O 1
ATOM 930 N N . LYS A 1 116 ? -4.16 -16.547 2.016 1 97.56 116 LYS A N 1
ATOM 931 C CA . LYS A 1 116 ? -3.004 -17.406 1.781 1 97.56 116 LYS A CA 1
ATOM 932 C C . LYS A 1 116 ? -3.316 -18.484 0.745 1 97.56 116 LYS A C 1
ATOM 934 O O . LYS A 1 116 ? -4.402 -19.062 0.756 1 97.56 116 LYS A O 1
ATOM 939 N N . PRO A 1 117 ? -2.424 -18.703 -0.13 1 98.12 117 PRO A N 1
ATOM 940 C CA . PRO A 1 117 ? -2.67 -19.828 -1.04 1 98.12 117 PRO A CA 1
ATOM 941 C C . PRO A 1 117 ? -2.627 -21.188 -0.334 1 98.12 117 PRO A C 1
ATOM 943 O O . PRO A 1 117 ? -1.905 -21.344 0.653 1 98.12 117 PRO A O 1
ATOM 946 N N . ASP A 1 118 ? -3.412 -22.109 -0.859 1 98.06 118 ASP A N 1
ATOM 947 C CA . ASP A 1 118 ? -3.393 -23.469 -0.335 1 98.06 118 ASP A CA 1
ATOM 948 C C . ASP A 1 118 ? -2.096 -24.172 -0.711 1 98.06 118 ASP A C 1
ATOM 950 O O . ASP A 1 118 ? -1.68 -25.125 -0.03 1 98.06 118 ASP A O 1
ATOM 954 N N . MET A 1 119 ? -1.525 -23.703 -1.798 1 98.44 119 MET A N 1
ATOM 955 C CA . MET A 1 119 ? -0.307 -24.312 -2.324 1 98.44 119 MET A CA 1
ATOM 956 C C . MET A 1 119 ? 0.5 -23.312 -3.131 1 98.44 119 MET A C 1
ATOM 958 O O . MET A 1 119 ? -0.07 -22.484 -3.857 1 98.44 119 MET A O 1
ATOM 962 N N . VAL A 1 120 ? 1.78 -23.391 -2.953 1 98.88 120 VAL A N 1
ATOM 963 C CA . VAL A 1 120 ? 2.684 -22.609 -3.787 1 98.88 120 VAL A CA 1
ATOM 964 C C . VAL A 1 120 ? 3.619 -23.531 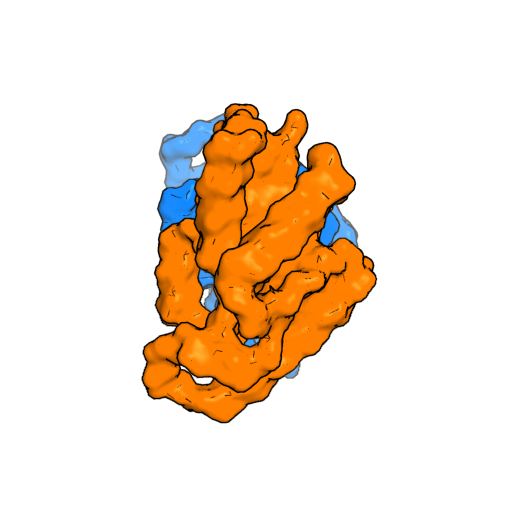-4.555 1 98.88 120 VAL A C 1
ATOM 966 O O . VAL A 1 120 ? 4.258 -24.406 -3.967 1 98.88 120 VAL A O 1
ATOM 969 N N . ILE A 1 121 ? 3.611 -23.375 -5.84 1 98.94 121 ILE A N 1
ATOM 970 C CA . ILE A 1 121 ? 4.559 -24.094 -6.691 1 98.94 121 ILE A CA 1
ATOM 971 C C . ILE A 1 121 ? 5.613 -23.125 -7.211 1 98.94 121 ILE A C 1
ATOM 973 O O . ILE A 1 121 ? 5.289 -22.141 -7.895 1 98.9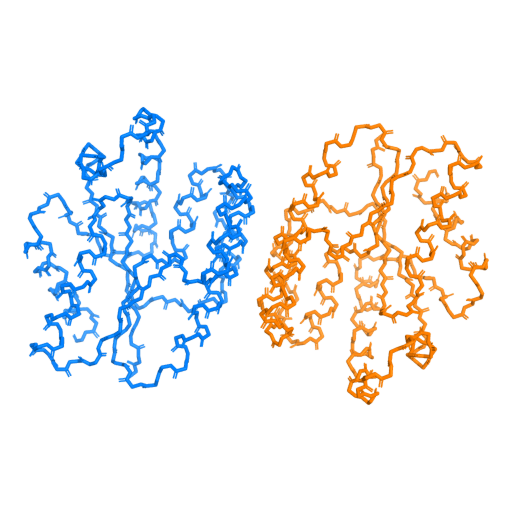4 121 ILE A O 1
ATOM 977 N N . LEU A 1 122 ? 6.855 -23.391 -6.855 1 98.94 122 LEU A N 1
ATOM 978 C CA . LEU A 1 122 ? 7.969 -22.578 -7.328 1 98.94 122 LEU A CA 1
ATOM 979 C C . LEU A 1 122 ? 8.664 -23.234 -8.508 1 98.94 122 LEU A C 1
ATOM 981 O O . LEU A 1 122 ? 9.164 -24.359 -8.391 1 98.94 122 LEU A O 1
ATOM 985 N N . LEU A 1 123 ? 8.633 -22.547 -9.609 1 98.88 123 LEU A N 1
ATOM 986 C CA . LEU A 1 123 ? 9.43 -22.969 -10.758 1 98.88 123 LEU A CA 1
ATOM 987 C C . LEU A 1 123 ? 10.859 -22.469 -10.648 1 98.88 123 LEU A C 1
ATOM 989 O O . LEU A 1 123 ? 11.109 -21.266 -10.758 1 98.88 123 LEU A O 1
ATOM 993 N N . ASP A 1 124 ? 11.734 -23.422 -10.445 1 98.69 124 ASP A N 1
ATOM 994 C CA . ASP A 1 124 ? 13.141 -23.078 -10.273 1 98.69 124 ASP A CA 1
ATOM 995 C C . ASP A 1 124 ? 13.969 -23.531 -11.469 1 98.69 124 ASP A C 1
ATOM 997 O O . ASP A 1 124 ? 13.75 -24.641 -11.992 1 98.69 124 ASP A O 1
ATOM 1001 N N . LEU A 1 125 ? 14.852 -22.656 -11.961 1 97.44 125 LEU A N 1
ATOM 1002 C CA . LEU A 1 125 ? 15.773 -22.984 -13.047 1 97.44 125 LEU A CA 1
ATOM 1003 C C . LEU A 1 125 ? 17.016 -22.094 -12.984 1 97.44 125 LEU A C 1
ATOM 1005 O O . LEU A 1 125 ? 17 -21.016 -12.383 1 97.44 125 LEU A O 1
ATOM 1009 N N . PRO A 1 126 ? 18.125 -22.594 -13.625 1 95.56 126 PRO A N 1
ATOM 1010 C CA . PRO A 1 126 ? 19.312 -21.75 -13.672 1 95.56 126 PRO A CA 1
ATOM 1011 C C . PRO A 1 126 ? 19.078 -20.422 -14.375 1 95.56 126 PRO A C 1
ATOM 1013 O O . PRO A 1 126 ? 18.344 -20.359 -15.367 1 95.56 126 PRO A O 1
ATOM 1016 N N . ILE A 1 127 ? 19.719 -19.406 -13.836 1 93.31 127 ILE A N 1
ATOM 1017 C CA . ILE A 1 127 ? 19.516 -18.047 -14.297 1 93.31 127 ILE A CA 1
ATOM 1018 C C . ILE A 1 127 ? 19.828 -17.953 -15.797 1 93.31 127 ILE A C 1
ATOM 1020 O O . ILE A 1 127 ? 19.141 -17.234 -16.531 1 93.31 127 ILE A O 1
ATOM 1024 N N . GLU A 1 128 ? 20.812 -18.688 -16.25 1 90.12 128 GLU A N 1
ATOM 1025 C CA . GLU A 1 128 ? 21.219 -18.672 -17.656 1 90.12 128 GLU A CA 1
ATOM 1026 C C . GLU A 1 128 ? 20.078 -19.172 -18.547 1 90.12 128 GLU A C 1
ATOM 1028 O O . GLU A 1 128 ? 19.875 -18.641 -19.641 1 90.12 128 GLU A O 1
ATOM 1033 N N . VAL A 1 129 ? 19.406 -20.109 -18.047 1 92.44 129 VAL A N 1
ATOM 1034 C CA . VAL A 1 129 ? 18.281 -20.656 -18.797 1 92.44 129 VAL A CA 1
ATOM 1035 C C . VAL A 1 129 ? 17.141 -19.641 -18.844 1 92.44 129 VAL A C 1
ATOM 1037 O O . VAL A 1 129 ? 16.547 -19.406 -19.891 1 92.44 129 VAL A O 1
ATOM 1040 N N . ALA A 1 130 ? 16.844 -19.031 -17.688 1 93.12 130 ALA A N 1
ATOM 1041 C CA . ALA A 1 130 ? 15.773 -18.047 -17.609 1 93.12 130 ALA A CA 1
ATOM 1042 C C . ALA A 1 130 ? 16.031 -16.891 -18.578 1 93.12 130 ALA A C 1
ATOM 1044 O O . ALA A 1 130 ? 15.117 -16.484 -19.312 1 93.12 130 ALA A O 1
ATOM 1045 N N . ILE A 1 131 ? 17.25 -16.469 -18.625 1 89.19 131 ILE A N 1
ATOM 1046 C CA . ILE A 1 131 ? 17.625 -15.32 -19.453 1 89.19 131 ILE A CA 1
ATOM 1047 C C . ILE A 1 131 ? 17.484 -15.672 -20.922 1 89.19 131 ILE A C 1
ATOM 1049 O O . ILE A 1 131 ? 17.047 -14.844 -21.734 1 89.19 131 ILE A O 1
ATOM 1053 N N . SER A 1 132 ? 17.859 -16.844 -21.266 1 88.81 132 SER A N 1
ATOM 1054 C CA . SER A 1 132 ? 17.766 -17.266 -22.656 1 88.81 132 SER A CA 1
ATOM 1055 C C . SER A 1 132 ? 16.312 -17.297 -23.141 1 88.81 132 SER A C 1
ATOM 1057 O O . SER A 1 132 ? 16.047 -17.203 -24.328 1 88.81 132 SER A O 1
ATOM 1059 N N . ARG A 1 133 ? 15.422 -17.375 -22.234 1 88.81 133 ARG A N 1
ATOM 1060 C CA . ARG A 1 133 ? 14 -17.469 -22.562 1 88.81 133 ARG A CA 1
ATOM 1061 C C . ARG A 1 133 ? 13.367 -16.078 -22.625 1 88.81 133 ARG A C 1
ATOM 1063 O O . ARG A 1 133 ? 12.281 -15.914 -23.188 1 88.81 133 ARG A O 1
ATOM 1070 N N . ILE A 1 134 ? 14.039 -15.141 -21.953 1 83.81 134 ILE A N 1
ATOM 1071 C CA . ILE A 1 134 ? 13.516 -13.781 -21.938 1 83.81 134 ILE A CA 1
ATOM 1072 C C . ILE A 1 134 ? 13.922 -13.047 -23.203 1 83.81 134 ILE A C 1
ATOM 1074 O O . ILE A 1 134 ? 15.102 -13.047 -23.578 1 83.81 134 ILE A O 1
ATOM 1078 N N . LYS A 1 135 ? 13.109 -13.039 -24.203 1 67.56 135 LYS A N 1
ATOM 107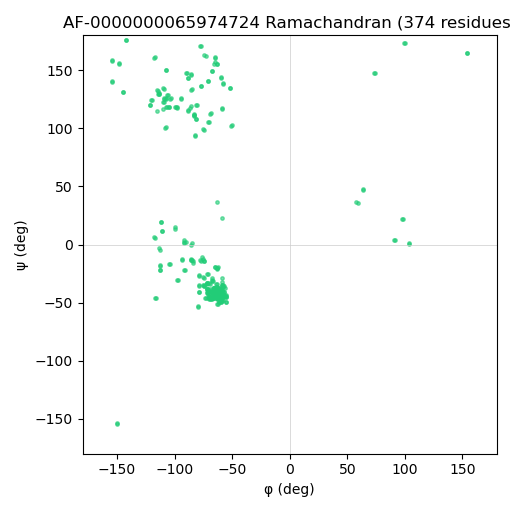9 C CA . LYS A 1 135 ? 13.367 -12.453 -25.516 1 67.56 135 LYS A CA 1
ATOM 1080 C C . LYS A 1 135 ? 13.562 -10.945 -25.422 1 67.56 135 LYS A C 1
ATOM 1082 O O . LYS A 1 135 ? 12.656 -10.172 -25.734 1 67.56 135 LYS A O 1
ATOM 1087 N N . ASN A 1 136 ? 14.203 -10.422 -24.359 1 60.88 136 ASN A N 1
ATOM 1088 C CA . ASN A 1 136 ? 14.203 -8.969 -24.5 1 60.88 136 ASN A CA 1
ATOM 1089 C C . ASN A 1 136 ? 15.617 -8.422 -24.672 1 60.88 136 ASN A C 1
ATOM 1091 O O . ASN A 1 136 ? 16.484 -8.641 -23.828 1 60.88 136 ASN A O 1
ATOM 1095 N N . ASP A 1 137 ? 15.844 -7.871 -25.812 1 50.81 137 ASP A N 1
ATOM 1096 C CA . ASP A 1 137 ? 17.062 -7.258 -26.344 1 50.81 137 ASP A CA 1
ATOM 1097 C C . ASP A 1 137 ? 17.516 -6.098 -25.453 1 50.81 137 ASP A C 1
ATOM 1099 O O . ASP A 1 137 ? 18.672 -5.652 -25.562 1 50.81 137 ASP A O 1
ATOM 1103 N N . LYS A 1 138 ? 16.703 -5.371 -24.828 1 53.72 138 LYS A N 1
ATOM 1104 C CA . LYS A 1 138 ? 17.109 -4.074 -24.297 1 53.72 138 LYS A CA 1
ATOM 1105 C C . LYS A 1 138 ? 17.75 -4.223 -22.922 1 53.72 138 LYS A C 1
ATOM 1107 O O . LYS A 1 138 ? 18.016 -3.225 -22.234 1 53.72 138 LYS A O 1
ATOM 1112 N N . PHE A 1 139 ? 17.812 -5.445 -22.484 1 55.97 139 PHE A N 1
ATOM 1113 C CA . PHE A 1 139 ? 18.25 -5.582 -21.094 1 55.97 139 PHE A CA 1
ATOM 1114 C C . PHE A 1 139 ? 19.766 -5.621 -21.016 1 55.97 139 PHE A C 1
ATOM 1116 O O . PHE A 1 139 ? 20.438 -6.191 -21.875 1 55.97 139 PHE A O 1
ATOM 1123 N N . ASN A 1 140 ? 20.172 -4.527 -20.25 1 61.16 140 ASN A N 1
ATOM 1124 C CA . ASN A 1 140 ? 21.531 -4.777 -19.781 1 61.16 140 ASN A CA 1
ATOM 1125 C C . ASN A 1 140 ? 21.641 -6.141 -19.109 1 61.16 140 ASN A C 1
ATOM 1127 O O . ASN A 1 140 ? 21.234 -6.305 -17.953 1 61.16 140 ASN A O 1
ATOM 1131 N N . PHE A 1 141 ? 22.156 -7.02 -19.812 1 63.5 141 PHE A N 1
ATOM 1132 C CA . PHE A 1 141 ? 22.172 -8.445 -19.5 1 63.5 141 PHE A CA 1
ATOM 1133 C C . PHE A 1 141 ? 22.812 -8.695 -18.141 1 63.5 141 PHE A C 1
ATOM 1135 O O . PHE A 1 141 ? 22.281 -9.453 -17.328 1 63.5 141 PHE A O 1
ATOM 1142 N N . GLU A 1 142 ? 23.781 -7.977 -17.828 1 70.75 142 GLU A N 1
ATOM 1143 C CA . GLU A 1 142 ? 24.5 -8.227 -16.578 1 70.75 142 GLU A CA 1
ATOM 1144 C C . GLU A 1 142 ? 23.672 -7.781 -15.375 1 70.75 142 GLU A C 1
ATOM 1146 O O . GLU A 1 142 ? 23.594 -8.484 -14.367 1 70.75 142 GLU A O 1
ATOM 1151 N N . GLU A 1 143 ? 23.109 -6.68 -15.391 1 75.31 143 GLU A N 1
ATOM 1152 C CA . GLU A 1 143 ? 22.312 -6.16 -14.289 1 75.31 143 GLU A CA 1
ATOM 1153 C C . GLU A 1 143 ? 21.078 -7.027 -14.047 1 75.31 143 GLU A C 1
ATOM 1155 O O . GLU A 1 143 ? 20.688 -7.277 -12.906 1 75.31 143 GLU A O 1
ATOM 1160 N N . LYS A 1 144 ? 20.594 -7.52 -15.078 1 76.69 144 LYS A N 1
ATOM 1161 C CA . LYS A 1 144 ? 19.422 -8.383 -14.969 1 76.69 144 LYS A CA 1
ATOM 1162 C C . LYS A 1 144 ? 19.781 -9.727 -14.344 1 76.69 144 LYS A C 1
ATOM 1164 O O . LYS A 1 144 ? 19.031 -10.258 -13.516 1 76.69 144 LYS A O 1
ATOM 1169 N N . ILE A 1 145 ? 20.953 -10.125 -14.766 1 78.81 145 ILE A N 1
ATOM 1170 C CA . ILE A 1 145 ? 21.422 -11.406 -14.242 1 78.81 145 ILE A CA 1
ATOM 1171 C C . ILE A 1 145 ? 21.594 -11.297 -12.727 1 78.81 145 ILE A C 1
ATOM 1173 O O . ILE A 1 145 ? 21.094 -12.148 -11.977 1 78.81 145 ILE A O 1
ATOM 1177 N N . LYS A 1 146 ? 22.312 -10.281 -12.297 1 85.06 146 LYS A N 1
ATOM 1178 C CA . LYS A 1 146 ? 22.547 -10.102 -10.867 1 85.06 146 LYS A CA 1
ATOM 1179 C C . LYS A 1 146 ? 21.234 -9.938 -10.109 1 85.06 146 LYS A C 1
ATOM 1181 O O . LYS A 1 146 ? 21.062 -10.516 -9.031 1 85.06 146 LYS A O 1
ATOM 1186 N N . SER A 1 147 ? 20.344 -9.273 -10.672 1 89.38 147 SER A N 1
ATOM 1187 C CA . SER A 1 147 ? 19.062 -9.031 -10.031 1 89.38 147 SER A CA 1
ATOM 1188 C C . SER A 1 147 ? 18.25 -10.32 -9.922 1 89.38 147 SER A C 1
ATOM 1190 O O . SER A 1 147 ? 17.719 -10.633 -8.859 1 89.38 147 SER A O 1
ATOM 1192 N N . LEU A 1 148 ? 18.297 -11.094 -10.984 1 92.69 148 LEU A N 1
ATOM 1193 C CA . LEU A 1 148 ? 17.516 -12.32 -11 1 92.69 148 LEU A CA 1
ATOM 1194 C C . LEU A 1 148 ? 18.125 -13.359 -10.062 1 92.69 148 LEU A C 1
ATOM 1196 O O . LEU A 1 148 ? 17.391 -14.148 -9.453 1 92.69 148 LEU A O 1
ATOM 1200 N N . ALA A 1 149 ? 19.391 -13.312 -9.977 1 94.81 149 ALA A N 1
ATOM 1201 C CA . ALA A 1 149 ? 20.062 -14.242 -9.062 1 94.81 149 ALA A CA 1
ATOM 1202 C C . ALA A 1 149 ? 19.641 -13.992 -7.621 1 94.81 149 ALA A C 1
ATOM 1204 O O . ALA A 1 149 ? 19.359 -14.938 -6.875 1 94.81 149 ALA A O 1
ATOM 1205 N N . LYS A 1 150 ? 19.594 -12.766 -7.246 1 96.62 150 LYS A N 1
ATOM 1206 C CA . LYS A 1 150 ? 19.156 -12.406 -5.902 1 96.62 150 LYS A CA 1
ATOM 1207 C C . LYS A 1 150 ? 17.703 -12.82 -5.668 1 96.62 150 LYS A C 1
ATOM 1209 O O . LYS A 1 150 ? 17.359 -13.336 -4.602 1 96.62 150 LYS A O 1
ATOM 1214 N N . VAL A 1 151 ? 16.922 -12.641 -6.645 1 97.88 151 VAL A N 1
ATOM 1215 C CA . VAL A 1 151 ? 15.5 -12.984 -6.547 1 97.88 151 VAL A CA 1
ATOM 1216 C C . VAL A 1 151 ? 15.344 -14.5 -6.418 1 97.88 151 VAL A C 1
ATOM 1218 O O . VAL A 1 151 ? 14.562 -14.977 -5.598 1 97.88 151 VAL A O 1
ATOM 1221 N N . ARG A 1 152 ? 16.078 -15.227 -7.234 1 98.38 152 ARG A N 1
ATOM 1222 C CA . ARG A 1 152 ? 16.016 -16.688 -7.152 1 98.38 152 ARG A CA 1
ATOM 1223 C C . ARG A 1 152 ? 16.406 -17.172 -5.758 1 98.38 152 ARG A C 1
ATOM 1225 O O . ARG A 1 152 ? 15.742 -18.047 -5.195 1 98.38 152 ARG A O 1
ATOM 1232 N N . GLU A 1 153 ? 17.438 -16.609 -5.246 1 98.06 153 GLU A N 1
ATOM 1233 C CA . GLU A 1 153 ? 17.859 -16.984 -3.898 1 98.06 153 GLU A CA 1
ATOM 1234 C C . GLU A 1 153 ? 16.766 -16.703 -2.875 1 98.06 153 GLU A C 1
ATOM 1236 O O . GLU A 1 153 ? 16.531 -17.516 -1.979 1 98.06 153 GLU A O 1
ATOM 1241 N N . LYS A 1 154 ? 16.109 -15.609 -2.984 1 98.31 154 LYS A N 1
ATOM 1242 C CA . LYS A 1 154 ? 15.008 -15.266 -2.086 1 98.31 154 LYS A CA 1
ATOM 1243 C C . LYS A 1 154 ? 13.867 -16.266 -2.207 1 98.31 154 LYS A C 1
ATOM 1245 O O . LYS A 1 154 ? 13.297 -16.703 -1.199 1 98.31 154 LYS A O 1
ATOM 1250 N N . TYR A 1 155 ? 13.578 -16.625 -3.418 1 98.75 155 TYR A N 1
ATOM 1251 C CA . TYR A 1 155 ? 12.523 -17.609 -3.637 1 98.75 155 TYR A CA 1
ATOM 1252 C C . TYR A 1 155 ? 12.867 -18.938 -2.967 1 98.75 155 TYR A C 1
ATOM 1254 O O . TYR A 1 155 ? 12 -19.562 -2.354 1 98.75 155 TYR A O 1
ATOM 1262 N N . LEU A 1 156 ? 14.039 -19.312 -3.127 1 98.69 156 LEU A N 1
ATOM 1263 C CA . LEU A 1 156 ? 14.453 -20.594 -2.555 1 98.69 156 LEU A CA 1
ATOM 1264 C C . LEU A 1 156 ? 14.391 -20.547 -1.032 1 98.69 156 LEU A C 1
ATOM 1266 O O . LEU A 1 156 ? 14.023 -21.531 -0.393 1 98.69 156 LEU A O 1
ATOM 1270 N N . LYS A 1 157 ? 14.758 -19.453 -0.464 1 98.5 157 LYS A N 1
ATOM 1271 C CA . LYS A 1 157 ? 14.625 -19.281 0.98 1 98.5 157 LYS A CA 1
ATOM 1272 C C . LYS A 1 157 ? 13.156 -19.328 1.403 1 98.5 157 LYS A C 1
ATOM 1274 O O . LYS A 1 157 ? 12.812 -19.984 2.385 1 98.5 157 LYS A O 1
ATOM 1279 N N . LEU A 1 158 ? 12.359 -18.609 0.676 1 98.69 158 LEU A N 1
ATOM 1280 C CA . LEU A 1 158 ? 10.922 -18.609 0.946 1 98.69 158 LEU A CA 1
ATOM 1281 C C . LEU A 1 158 ? 10.344 -20.016 0.834 1 98.69 158 LEU A C 1
ATOM 1283 O O . LEU A 1 158 ? 9.469 -20.391 1.617 1 98.69 158 LEU A O 1
ATOM 1287 N N . ALA A 1 159 ? 10.828 -20.766 -0.175 1 98.81 159 ALA A N 1
ATOM 1288 C CA . ALA A 1 159 ? 10.344 -22.109 -0.403 1 98.81 159 ALA A CA 1
ATOM 1289 C C . ALA A 1 159 ? 10.578 -23 0.822 1 98.81 159 ALA A C 1
ATOM 1291 O O . ALA A 1 159 ? 9.711 -23.797 1.199 1 98.81 159 ALA A O 1
ATOM 1292 N N . LYS A 1 160 ? 11.703 -22.797 1.385 1 98.5 160 LYS A N 1
ATOM 1293 C CA . LYS A 1 160 ? 12.023 -23.562 2.594 1 98.5 160 LYS A CA 1
ATOM 1294 C C . LYS A 1 160 ? 11.172 -23.094 3.771 1 98.5 160 LYS A C 1
ATOM 1296 O O . LYS A 1 160 ? 10.641 -23.922 4.523 1 98.5 160 LYS A O 1
ATOM 1301 N N . GLU A 1 161 ? 11.023 -21.828 3.889 1 98.12 161 GLU A N 1
ATOM 1302 C CA . GLU A 1 161 ? 10.328 -21.234 5.023 1 98.12 161 GLU A CA 1
ATOM 1303 C C . GLU A 1 161 ? 8.836 -21.547 4.98 1 98.12 161 GLU A C 1
ATOM 1305 O O . GLU A 1 161 ? 8.211 -21.766 6.02 1 98.12 161 GLU A O 1
ATOM 1310 N N . TYR A 1 162 ? 8.266 -21.625 3.812 1 98.25 162 TYR A N 1
ATOM 1311 C CA . TYR A 1 162 ? 6.816 -21.719 3.695 1 98.25 162 TYR A CA 1
ATOM 1312 C C . TYR A 1 162 ? 6.41 -23.047 3.059 1 98.25 162 TYR A C 1
ATOM 1314 O O . TYR A 1 162 ? 5.254 -23.219 2.656 1 98.25 162 TYR A O 1
ATOM 1322 N N . ASN A 1 163 ? 7.363 -23.906 2.826 1 98.25 163 ASN A N 1
ATOM 1323 C CA . ASN A 1 163 ? 7.121 -25.25 2.332 1 98.25 163 ASN A CA 1
ATOM 1324 C C . ASN A 1 163 ? 6.5 -25.234 0.938 1 98.25 163 ASN A C 1
ATOM 1326 O O . ASN A 1 163 ? 5.492 -25.906 0.695 1 98.25 163 ASN A O 1
ATOM 1330 N N . PHE A 1 164 ? 7.09 -24.438 0.058 1 98.81 164 PHE A N 1
ATOM 1331 C CA . PHE A 1 164 ? 6.684 -24.484 -1.342 1 98.81 164 PHE A CA 1
ATOM 1332 C C . PHE A 1 164 ? 6.984 -25.844 -1.943 1 98.81 164 PHE A C 1
ATOM 1334 O O . PHE A 1 164 ? 7.863 -26.562 -1.463 1 98.81 164 PHE A O 1
ATOM 1341 N N . TYR A 1 165 ? 6.285 -26.203 -2.939 1 98.81 165 TYR A N 1
ATOM 1342 C CA . TYR A 1 165 ? 6.715 -27.281 -3.822 1 98.81 165 TYR A CA 1
ATOM 1343 C C . TYR A 1 165 ? 7.598 -26.75 -4.945 1 98.81 165 TYR A C 1
ATOM 1345 O O . TYR A 1 165 ? 7.148 -25.953 -5.773 1 98.81 165 TYR A O 1
ATOM 1353 N N . VAL A 1 166 ? 8.844 -27.172 -4.941 1 98.81 166 VAL A N 1
ATOM 1354 C CA . VAL A 1 166 ? 9.797 -26.672 -5.934 1 98.81 166 VAL A CA 1
ATOM 1355 C C . VAL A 1 166 ? 9.852 -27.641 -7.121 1 98.81 166 VAL A C 1
ATOM 1357 O O . VAL A 1 166 ? 10.039 -28.844 -6.945 1 98.81 166 VAL A O 1
ATOM 1360 N N . VAL A 1 167 ? 9.648 -27.125 -8.305 1 98.81 167 VAL A N 1
ATOM 1361 C CA . VAL A 1 167 ? 9.664 -27.906 -9.539 1 98.81 167 VAL A CA 1
ATOM 1362 C C . VAL A 1 167 ? 10.828 -27.453 -10.422 1 98.81 167 VAL A C 1
ATOM 1364 O O . VAL A 1 167 ? 11.039 -26.25 -10.609 1 98.81 167 VAL A O 1
ATOM 1367 N N . ASP A 1 168 ? 11.578 -28.375 -10.938 1 98.38 168 ASP A N 1
ATOM 1368 C CA . ASP A 1 168 ? 12.672 -28.078 -11.852 1 98.38 168 ASP A CA 1
ATOM 1369 C C . ASP A 1 168 ? 12.141 -27.609 -13.203 1 98.38 168 ASP A C 1
ATOM 1371 O O . ASP A 1 168 ? 11.773 -28.438 -14.047 1 98.38 168 ASP A O 1
ATOM 1375 N N . ALA A 1 169 ? 12.266 -26.328 -13.414 1 98.25 169 ALA A N 1
ATOM 1376 C CA . ALA A 1 169 ? 11.68 -25.719 -14.609 1 98.25 169 ALA A CA 1
ATOM 1377 C C . ALA A 1 169 ? 12.68 -25.719 -15.766 1 98.25 169 ALA A C 1
ATOM 1379 O O . ALA A 1 169 ? 12.406 -25.141 -16.812 1 98.25 169 ALA A O 1
ATOM 1380 N N . SER A 1 170 ? 13.844 -26.297 -15.492 1 96.69 170 SER A N 1
ATOM 1381 C CA . SER A 1 170 ? 14.805 -26.406 -16.594 1 96.69 170 SER A CA 1
ATOM 1382 C C . SER A 1 170 ? 14.422 -27.547 -17.531 1 96.69 170 SER A C 1
ATOM 1384 O O . SER A 1 170 ? 14.945 -27.641 -18.641 1 96.69 170 SER A O 1
ATOM 1386 N N . LYS A 1 171 ? 13.547 -28.406 -17.109 1 96.62 171 LYS A N 1
ATOM 1387 C CA . LYS A 1 171 ? 13.07 -29.531 -17.922 1 96.62 171 LYS A CA 1
ATOM 1388 C C . LYS A 1 171 ? 12.062 -29.062 -18.969 1 96.62 171 LYS A C 1
ATOM 1390 O O . LYS A 1 171 ? 11.688 -27.891 -19 1 96.62 171 LYS A O 1
ATOM 1395 N N . ASP A 1 172 ? 11.719 -30 -19.891 1 95.38 172 ASP A N 1
ATOM 1396 C CA . ASP A 1 172 ? 10.734 -29.641 -20.906 1 95.38 172 ASP A CA 1
ATOM 1397 C C . ASP A 1 172 ? 9.367 -29.375 -20.281 1 95.38 172 ASP A C 1
ATOM 1399 O O . ASP A 1 172 ? 9.062 -29.891 -19.188 1 95.38 172 ASP A O 1
ATOM 1403 N N . LYS A 1 173 ? 8.547 -28.609 -20.984 1 96.81 173 LYS A N 1
ATOM 1404 C CA . LYS A 1 173 ? 7.281 -28.125 -20.453 1 96.81 173 LYS A CA 1
ATOM 1405 C C . LYS A 1 173 ? 6.375 -29.281 -20.047 1 96.81 173 LYS A C 1
ATOM 1407 O O . LYS A 1 173 ? 5.613 -29.188 -19.094 1 96.81 173 LYS A O 1
ATOM 1412 N N . ASN A 1 174 ? 6.426 -30.406 -20.812 1 97.38 174 ASN A N 1
ATOM 1413 C CA . ASN A 1 174 ? 5.582 -31.547 -20.484 1 97.38 174 ASN A CA 1
ATOM 1414 C C . ASN A 1 174 ? 6.02 -32.219 -19.188 1 97.38 174 ASN A C 1
ATOM 1416 O O . ASN A 1 174 ? 5.18 -32.656 -18.406 1 97.38 174 ASN A O 1
ATOM 1420 N N . GLU A 1 175 ? 7.277 -32.312 -19.016 1 98.12 175 GLU A N 1
ATOM 1421 C CA . GLU A 1 175 ? 7.809 -32.875 -17.781 1 98.12 175 GLU A CA 1
ATOM 1422 C C . GLU A 1 175 ? 7.461 -32 -16.578 1 98.12 175 GLU A C 1
ATOM 1424 O O . GLU A 1 175 ? 7.102 -32.5 -15.508 1 98.12 175 GLU A O 1
ATOM 1429 N N . VAL A 1 176 ? 7.617 -30.703 -16.734 1 98.56 176 VAL A N 1
ATOM 1430 C CA . VAL A 1 176 ? 7.273 -29.766 -15.68 1 98.56 176 VAL A CA 1
ATOM 1431 C C . VAL A 1 176 ? 5.793 -29.891 -15.328 1 98.56 176 VAL A C 1
ATOM 1433 O O . VAL A 1 176 ? 5.426 -29.938 -14.156 1 98.56 176 VAL A O 1
ATOM 1436 N N . LEU A 1 177 ? 4.941 -30 -16.359 1 98.56 177 LEU A N 1
ATOM 1437 C CA . LEU A 1 177 ? 3.502 -30.141 -16.188 1 98.56 177 LEU A CA 1
ATOM 1438 C C . LEU A 1 177 ? 3.178 -31.422 -15.406 1 98.56 177 LEU A C 1
ATOM 1440 O O . LEU A 1 177 ? 2.387 -31.391 -14.461 1 98.56 177 LEU A O 1
ATOM 1444 N N . GLU A 1 178 ? 3.809 -32.5 -15.781 1 98.12 178 GLU A N 1
ATOM 1445 C CA . GLU A 1 178 ? 3.553 -33.781 -15.133 1 98.12 178 GLU A CA 1
ATOM 1446 C C . GLU A 1 178 ? 3.91 -33.75 -13.648 1 98.12 178 GLU A C 1
ATOM 1448 O O . GLU A 1 178 ? 3.17 -34.281 -12.812 1 98.12 178 GLU A O 1
ATOM 1453 N N . GLN A 1 179 ? 5.035 -33.125 -13.398 1 98.38 179 GLN A N 1
ATOM 1454 C CA . GLN A 1 179 ? 5.453 -33 -12.008 1 98.38 179 GLN A CA 1
ATOM 1455 C C . GLN A 1 179 ? 4.457 -32.156 -11.211 1 98.38 179 GLN A C 1
ATOM 1457 O O . GLN A 1 179 ? 4.098 -32.5 -10.086 1 98.38 179 GLN A O 1
ATOM 1462 N N . ALA A 1 180 ? 4.055 -31.062 -11.75 1 98.62 180 ALA A N 1
ATOM 1463 C CA . ALA A 1 180 ? 3.105 -30.188 -11.078 1 98.62 180 ALA A CA 1
ATOM 1464 C C . ALA A 1 180 ? 1.774 -30.891 -10.836 1 98.62 180 ALA A C 1
ATOM 1466 O O . ALA A 1 180 ? 1.176 -30.75 -9.766 1 98.62 180 ALA A O 1
ATOM 1467 N N . ILE A 1 181 ? 1.324 -31.672 -11.828 1 98.06 181 ILE A N 1
ATOM 1468 C CA . ILE A 1 181 ? 0.063 -32.406 -11.719 1 98.06 181 ILE A CA 1
ATOM 1469 C C . ILE A 1 181 ? 0.144 -33.406 -10.57 1 98.06 181 ILE A C 1
ATOM 1471 O O . ILE A 1 181 ? -0.78 -33.5 -9.758 1 98.06 181 ILE A O 1
ATOM 1475 N N . LYS A 1 182 ? 1.241 -34.094 -10.57 1 97.88 182 LYS A N 1
ATOM 1476 C CA . LYS A 1 182 ? 1.432 -35.062 -9.5 1 97.88 182 LYS A CA 1
ATOM 1477 C C . LYS A 1 182 ? 1.381 -34.406 -8.125 1 97.88 182 LYS A C 1
ATOM 1479 O O . LYS A 1 182 ? 0.751 -34.906 -7.203 1 97.88 182 LYS A O 1
ATOM 1484 N N . ILE A 1 183 ? 2.016 -33.281 -8.008 1 98.06 183 ILE A N 1
ATOM 1485 C CA . ILE A 1 183 ? 2.053 -32.531 -6.758 1 98.06 183 ILE A CA 1
ATOM 1486 C C . ILE A 1 183 ? 0.639 -32.094 -6.367 1 98.06 183 ILE A C 1
ATOM 1488 O O . ILE A 1 183 ? 0.221 -32.281 -5.223 1 98.06 183 ILE A O 1
ATOM 1492 N N . ILE A 1 184 ? -0.125 -31.578 -7.273 1 97.69 184 ILE A N 1
ATOM 1493 C CA . ILE A 1 184 ? -1.461 -31.047 -7.023 1 97.69 184 ILE A CA 1
ATOM 1494 C C . ILE A 1 184 ? -2.406 -32.188 -6.641 1 97.69 184 ILE A C 1
ATOM 1496 O O . ILE A 1 184 ? -3.137 -32.094 -5.652 1 97.69 184 ILE A O 1
ATOM 1500 N N . GLN A 1 185 ? -2.352 -33.281 -7.383 1 95.25 185 GLN A N 1
ATOM 1501 C CA . GLN A 1 185 ? -3.246 -34.406 -7.141 1 95.25 185 GLN A CA 1
ATOM 1502 C C . GLN A 1 185 ? -2.975 -35.062 -5.781 1 95.25 185 GLN A C 1
ATOM 1504 O O . GLN A 1 185 ? -3.908 -35.406 -5.055 1 95.25 185 GLN A O 1
ATOM 1509 N N . LYS A 1 186 ? -1.731 -35.125 -5.449 1 95.81 186 LYS A N 1
ATOM 1510 C CA . LYS A 1 186 ? -1.33 -35.812 -4.223 1 95.81 186 LYS A CA 1
ATOM 1511 C C . LYS A 1 186 ? -1.651 -34.969 -2.994 1 95.81 186 LYS A C 1
ATOM 1513 O O . LYS A 1 186 ? -2.006 -35.5 -1.942 1 95.81 186 LYS A O 1
ATOM 1518 N N . ASN A 1 187 ? -1.521 -33.625 -3.174 1 95.06 187 ASN A N 1
ATOM 1519 C CA . ASN A 1 187 ? -1.494 -32.812 -1.964 1 95.06 187 ASN A CA 1
ATOM 1520 C C . ASN A 1 187 ? -2.734 -31.938 -1.856 1 95.06 187 ASN A C 1
ATOM 1522 O O . ASN A 1 187 ? -3.064 -31.453 -0.773 1 95.06 187 ASN A O 1
ATOM 1526 N N . LEU A 1 188 ? -3.49 -31.688 -2.912 1 91.44 188 LEU A N 1
ATOM 1527 C CA . LEU A 1 188 ? -4.605 -30.75 -2.859 1 91.44 188 LEU A CA 1
ATOM 1528 C C . LEU A 1 188 ? -5.938 -31.484 -3.014 1 91.44 188 LEU A C 1
ATOM 1530 O O . LEU A 1 188 ? -6.98 -30.969 -2.596 1 91.44 188 LEU A O 1
ATOM 1534 N N . PHE A 1 189 ? -5.875 -32.688 -3.615 1 85.81 189 PHE A N 1
ATOM 1535 C CA . PHE A 1 189 ? -7.086 -33.469 -3.818 1 85.81 189 PHE A CA 1
ATOM 1536 C C . PHE A 1 189 ? -6.895 -34.906 -3.33 1 85.81 189 PHE A C 1
ATOM 1538 O O . PHE A 1 189 ? -5.766 -35.375 -3.25 1 85.81 189 PHE A O 1
ATOM 1545 N N . MET B 1 1 ? 17.984 21.391 11.664 1 66.12 1 MET B N 1
ATOM 1546 C CA . MET B 1 1 ? 17.312 20.125 11.375 1 66.12 1 MET B CA 1
ATOM 1547 C C . MET B 1 1 ? 15.875 20.359 10.938 1 66.12 1 MET B C 1
ATOM 1549 O O . MET B 1 1 ? 15.203 21.25 11.453 1 66.12 1 MET B O 1
ATOM 1553 N N . GLN B 1 2 ? 15.383 19.766 9.797 1 90.81 2 GLN B N 1
ATOM 1554 C CA . GLN B 1 2 ? 14.07 19.984 9.211 1 90.81 2 GLN B CA 1
ATOM 1555 C C . GLN B 1 2 ? 12.969 19.406 10.086 1 90.81 2 GLN B C 1
ATOM 1557 O O . GLN B 1 2 ? 13.008 18.219 10.438 1 90.81 2 GLN B O 1
ATOM 1562 N N . LYS B 1 3 ? 12.172 20.312 10.656 1 96.19 3 LYS B N 1
ATOM 1563 C CA . LYS B 1 3 ? 11.055 19.875 11.492 1 96.19 3 LYS B CA 1
ATOM 1564 C C . LYS B 1 3 ? 9.82 19.578 10.648 1 96.19 3 LYS B C 1
ATOM 1566 O O . LYS B 1 3 ? 9.594 20.219 9.625 1 96.19 3 LYS B O 1
ATOM 1571 N N . LEU B 1 4 ? 9.055 18.594 11.102 1 97.94 4 LEU B N 1
ATOM 1572 C CA . LEU B 1 4 ? 7.852 18.172 10.398 1 97.94 4 LEU B CA 1
ATOM 1573 C C . LEU B 1 4 ? 6.621 18.297 11.289 1 97.94 4 LEU B C 1
ATOM 1575 O O . LEU B 1 4 ? 6.566 17.703 12.367 1 97.94 4 LEU B O 1
ATOM 1579 N N . ILE B 1 5 ? 5.637 19.094 10.883 1 98.56 5 ILE B N 1
ATOM 1580 C CA . ILE B 1 5 ? 4.363 19.219 11.578 1 98.56 5 ILE B CA 1
ATOM 1581 C C . ILE B 1 5 ? 3.24 18.672 10.711 1 98.56 5 ILE B C 1
ATOM 1583 O O . ILE B 1 5 ? 3.133 19 9.531 1 98.56 5 ILE B O 1
ATOM 1587 N N . ALA B 1 6 ? 2.459 17.844 11.25 1 98.88 6 ALA B N 1
ATOM 1588 C CA . ALA B 1 6 ? 1.236 17.391 10.586 1 98.88 6 ALA B CA 1
ATOM 1589 C C . ALA B 1 6 ? 0.009 18.078 11.188 1 98.88 6 ALA B C 1
ATOM 1591 O O . ALA B 1 6 ? -0.187 18.047 12.398 1 98.88 6 ALA B O 1
ATOM 1592 N N . ILE B 1 7 ? -0.774 18.703 10.328 1 98.88 7 ILE B N 1
ATOM 1593 C CA . ILE B 1 7 ? -2.059 19.266 10.742 1 98.88 7 ILE B CA 1
ATOM 1594 C C . ILE B 1 7 ? -3.18 18.281 10.383 1 98.88 7 ILE B C 1
ATOM 1596 O O . ILE B 1 7 ? -3.389 17.984 9.203 1 98.88 7 ILE B O 1
ATOM 1600 N N . GLU B 1 8 ? -3.875 17.812 11.422 1 98.88 8 GLU B N 1
ATOM 1601 C CA . GLU B 1 8 ? -4.918 16.797 11.258 1 98.88 8 GLU B CA 1
ATOM 1602 C C . GLU B 1 8 ? -6.281 17.344 11.688 1 98.88 8 GLU B C 1
ATOM 1604 O O . GLU B 1 8 ? -6.359 18.344 12.398 1 98.88 8 GLU B O 1
ATOM 1609 N N . GLY B 1 9 ? -7.301 16.688 11.227 1 98.56 9 GLY B N 1
ATOM 1610 C CA . GLY B 1 9 ? -8.672 17.062 11.516 1 98.56 9 GLY B CA 1
ATOM 1611 C C . GLY B 1 9 ? -9.656 16.609 10.453 1 98.56 9 GLY B C 1
ATOM 1612 O O . GLY B 1 9 ? -9.258 16.234 9.352 1 98.56 9 GLY B O 1
ATOM 1613 N N . ILE B 1 10 ? -10.938 16.656 10.836 1 97.19 10 ILE B N 1
ATOM 1614 C CA . ILE B 1 10 ? -11.969 16.234 9.891 1 97.19 10 ILE B CA 1
ATOM 1615 C C . ILE B 1 10 ? -12.133 17.297 8.797 1 97.19 10 ILE B C 1
ATOM 1617 O O . ILE B 1 10 ? -11.609 18.406 8.914 1 97.19 10 ILE B O 1
ATOM 1621 N N . ASP B 1 11 ? -12.766 16.875 7.684 1 93.88 11 ASP B N 1
ATOM 1622 C CA . ASP B 1 11 ? -13.094 17.844 6.633 1 93.88 11 ASP B CA 1
ATOM 1623 C C . ASP B 1 11 ? -13.844 19.047 7.199 1 93.88 11 ASP B C 1
ATOM 1625 O O . ASP B 1 11 ? -14.727 18.891 8.047 1 93.88 11 ASP B O 1
ATOM 1629 N N . GLY B 1 12 ? -13.453 20.203 6.797 1 93.81 12 GLY B N 1
ATOM 1630 C CA . GLY B 1 12 ? -14.109 21.406 7.273 1 93.81 12 GLY B CA 1
ATOM 1631 C C . GLY B 1 12 ? -13.477 21.969 8.531 1 93.81 12 GLY B C 1
ATOM 1632 O O . GLY B 1 12 ? -13.922 23 9.047 1 93.81 12 GLY B O 1
ATOM 1633 N N . SER B 1 13 ? -12.391 21.344 8.961 1 97.19 13 SER B N 1
ATOM 1634 C CA . SER B 1 13 ? -11.812 21.75 10.234 1 97.19 13 SER B CA 1
ATOM 1635 C C . SER B 1 13 ? -10.891 22.953 10.07 1 97.19 13 SER B C 1
ATOM 1637 O O . SER B 1 13 ? -10.508 23.594 11.055 1 97.19 13 SER B O 1
ATOM 1639 N N . GLY B 1 14 ? -10.492 23.297 8.844 1 97.06 14 GLY B N 1
ATOM 1640 C CA . GLY B 1 14 ? -9.695 24.484 8.617 1 97.06 14 GLY B CA 1
ATOM 1641 C C . GLY B 1 14 ? -8.203 24.203 8.508 1 97.06 14 GLY B C 1
ATOM 1642 O O . GLY B 1 14 ? -7.379 25.094 8.75 1 97.06 14 GLY B O 1
ATOM 1643 N N . LYS B 1 15 ? -7.785 22.969 8.18 1 98.19 15 LYS B N 1
ATOM 1644 C CA . LYS B 1 15 ? -6.391 22.531 8.109 1 98.19 15 LYS B CA 1
ATOM 1645 C C . LYS B 1 15 ? -5.613 23.359 7.09 1 98.19 15 LYS B C 1
ATOM 1647 O O . LYS B 1 15 ? -4.535 23.891 7.395 1 98.19 15 LYS B O 1
ATOM 1652 N N . THR B 1 16 ? -6.215 23.469 5.895 1 97.56 16 THR B N 1
ATOM 1653 C CA . THR B 1 16 ? -5.559 24.203 4.812 1 97.56 16 THR B CA 1
ATOM 1654 C C . THR B 1 16 ? -5.352 25.656 5.191 1 97.56 16 THR B C 1
ATOM 1656 O O . THR B 1 16 ? -4.266 26.219 4.988 1 97.56 16 THR B O 1
ATOM 1659 N N . THR B 1 17 ? -6.398 26.25 5.758 1 97.75 17 THR B N 1
ATOM 1660 C CA . THR B 1 17 ? -6.32 27.641 6.191 1 97.75 17 THR B CA 1
ATOM 1661 C C . THR B 1 17 ? -5.227 27.812 7.238 1 97.75 17 THR B C 1
ATOM 1663 O O . THR B 1 17 ? -4.387 28.719 7.121 1 97.75 17 THR B O 1
ATOM 1666 N N . LEU B 1 18 ? -5.219 26.984 8.219 1 98.75 18 LEU B N 1
ATOM 1667 C CA . LEU B 1 18 ? -4.227 27.094 9.281 1 98.75 18 LEU B CA 1
ATOM 1668 C C . LEU B 1 18 ? -2.814 26.922 8.727 1 98.75 18 LEU B C 1
ATOM 1670 O O . LEU B 1 18 ? -1.911 27.688 9.07 1 98.75 18 LEU B O 1
ATOM 1674 N N . ALA B 1 19 ? -2.584 25.891 7.879 1 98.69 19 ALA B N 1
ATOM 1675 C CA . ALA B 1 19 ? -1.261 25.609 7.328 1 98.69 19 ALA B CA 1
ATOM 1676 C C . ALA B 1 19 ? -0.707 26.844 6.602 1 98.69 19 ALA B C 1
ATOM 1678 O O . ALA B 1 19 ? 0.452 27.219 6.797 1 98.69 19 ALA B O 1
ATOM 1679 N N . ASN B 1 20 ? -1.558 27.469 5.824 1 98.38 20 ASN B N 1
ATOM 1680 C CA . ASN B 1 20 ? -1.137 28.625 5.051 1 98.38 20 ASN B CA 1
ATOM 1681 C C . ASN B 1 20 ? -0.845 29.828 5.945 1 98.38 20 ASN B C 1
ATOM 1683 O O . ASN B 1 20 ? 0.136 30.547 5.738 1 98.38 20 ASN B O 1
ATOM 1687 N N . LEU B 1 21 ? -1.682 30.062 6.906 1 98.5 21 LEU B N 1
ATOM 1688 C CA . LEU B 1 21 ? -1.49 31.188 7.824 1 98.5 21 LEU B CA 1
ATOM 1689 C C . LEU B 1 21 ? -0.225 31 8.656 1 98.5 21 LEU B C 1
ATOM 1691 O O . LEU B 1 21 ? 0.49 31.953 8.938 1 98.5 21 LEU B O 1
ATOM 1695 N N . LEU B 1 22 ? 0.004 29.734 9.062 1 98.56 22 LEU B N 1
ATOM 1696 C CA . LEU B 1 22 ? 1.22 29.438 9.805 1 98.56 22 LEU B CA 1
ATOM 1697 C C . LEU B 1 22 ? 2.461 29.766 8.984 1 98.56 22 LEU B C 1
ATOM 1699 O O . LEU B 1 22 ? 3.41 30.359 9.492 1 98.56 22 LEU B O 1
ATOM 1703 N N . LYS B 1 23 ? 2.41 29.312 7.723 1 98.31 23 LYS B N 1
ATOM 1704 C CA . LYS B 1 23 ? 3.543 29.594 6.848 1 98.31 23 LYS B CA 1
ATOM 1705 C C . LYS B 1 23 ? 3.814 31.094 6.781 1 98.31 23 LYS B C 1
ATOM 1707 O O . LYS B 1 23 ? 4.945 31.531 6.996 1 98.31 23 LYS B O 1
ATOM 1712 N N . GLU B 1 24 ? 2.779 31.859 6.531 1 98.06 24 GLU B N 1
ATOM 1713 C CA . GLU B 1 24 ? 2.912 33.312 6.414 1 98.06 24 GLU B CA 1
ATOM 1714 C C . GLU B 1 24 ? 3.492 33.906 7.688 1 98.06 24 GLU B C 1
ATOM 1716 O O . GLU B 1 24 ? 4.43 34.719 7.633 1 98.06 24 GLU B O 1
ATOM 1721 N N . HIS B 1 25 ? 2.973 33.531 8.781 1 97.5 25 HIS B N 1
ATOM 1722 C CA . HIS B 1 25 ? 3.381 34.094 10.062 1 97.5 25 HIS B CA 1
ATOM 1723 C C . HIS B 1 25 ? 4.816 33.688 10.398 1 97.5 25 HIS B C 1
ATOM 1725 O O . HIS B 1 25 ? 5.621 34.562 10.773 1 97.5 25 HIS B O 1
ATOM 1731 N N . LEU B 1 26 ? 5.145 32.438 10.242 1 96.81 26 LEU B N 1
ATOM 1732 C CA . LEU B 1 26 ? 6.445 31.938 10.664 1 96.81 26 LEU B CA 1
ATOM 1733 C C . LEU B 1 26 ? 7.555 32.438 9.75 1 96.81 26 LEU B C 1
ATOM 1735 O O . LEU B 1 26 ? 8.672 32.719 10.203 1 96.81 26 LEU B O 1
ATOM 1739 N N . GLU B 1 27 ? 7.207 32.594 8.477 1 96.75 27 GLU B N 1
ATOM 1740 C CA . GLU B 1 27 ? 8.18 33.156 7.547 1 96.75 27 GLU B CA 1
ATOM 1741 C C . GLU B 1 27 ? 8.406 34.656 7.824 1 96.75 27 GLU B C 1
ATOM 1743 O O . GLU B 1 27 ? 9.547 35.125 7.805 1 96.75 27 GLU B O 1
ATOM 1748 N N . SER B 1 28 ? 7.395 35.406 8.133 1 96.81 28 SER B N 1
ATOM 1749 C CA . SER B 1 28 ? 7.484 36.844 8.305 1 96.81 28 SER B CA 1
ATOM 1750 C C . SER B 1 28 ? 8.062 37.219 9.672 1 96.81 28 SER B C 1
ATOM 1752 O O . SER B 1 28 ? 8.945 38.062 9.773 1 96.81 28 SER B O 1
ATOM 1754 N N . LYS B 1 29 ? 7.641 36.5 10.688 1 94.06 29 LYS B N 1
ATOM 1755 C CA . LYS B 1 29 ? 7.953 36.906 12.047 1 94.06 29 LYS B CA 1
ATOM 1756 C C . LYS B 1 29 ? 9.164 36.156 12.586 1 94.06 29 LYS B C 1
ATOM 1758 O O . LYS B 1 29 ? 9.914 36.688 13.414 1 94.06 29 LYS B O 1
ATOM 1763 N N . MET B 1 30 ? 9.328 34.969 12.125 1 93.56 30 MET B N 1
ATOM 1764 C CA . MET B 1 30 ? 10.406 34.156 12.688 1 93.56 30 MET B CA 1
ATOM 1765 C C . MET B 1 30 ? 11.492 33.906 11.648 1 93.56 30 MET B C 1
ATOM 1767 O O . MET B 1 30 ? 12.5 33.25 11.945 1 93.56 30 MET B O 1
ATOM 1771 N N . LYS B 1 31 ? 11.344 34.312 10.453 1 94.94 31 LYS B N 1
ATOM 1772 C CA . LYS B 1 31 ? 12.305 34.219 9.352 1 94.94 31 LYS B CA 1
ATOM 1773 C C . LYS B 1 31 ? 12.68 32.781 9.078 1 94.94 31 LYS B C 1
ATOM 1775 O O . LYS B 1 31 ? 13.852 32.469 8.867 1 94.94 31 LYS B O 1
ATOM 1780 N N . LEU B 1 32 ? 11.672 31.906 9.234 1 95.56 32 LEU B N 1
ATOM 1781 C CA . LEU B 1 32 ? 11.859 30.484 8.922 1 95.56 32 LEU B CA 1
ATOM 1782 C C . LEU B 1 32 ? 11.539 30.219 7.461 1 95.56 32 LEU B C 1
ATOM 1784 O O . LEU B 1 32 ? 10.633 30.828 6.895 1 95.56 32 LEU B O 1
ATOM 1788 N N . ASN B 1 33 ? 12.289 29.328 6.875 1 96.94 33 ASN B N 1
ATOM 1789 C CA . ASN B 1 33 ? 11.883 28.766 5.59 1 96.94 33 ASN B CA 1
ATOM 1790 C C . ASN B 1 33 ? 10.867 27.641 5.77 1 96.94 33 ASN B C 1
ATOM 1792 O O . ASN B 1 33 ? 11.219 26.562 6.23 1 96.94 33 ASN B O 1
ATOM 1796 N N . VAL B 1 34 ? 9.609 27.938 5.398 1 97.88 34 VAL B N 1
ATOM 1797 C CA . VAL B 1 34 ? 8.523 27 5.668 1 97.88 34 VAL B CA 1
ATOM 1798 C C . VAL B 1 34 ? 7.965 26.469 4.352 1 97.88 34 VAL B C 1
ATOM 1800 O O . VAL B 1 34 ? 7.672 27.234 3.432 1 97.88 34 VAL B O 1
ATOM 1803 N N . ILE B 1 35 ? 7.852 25.141 4.258 1 98.06 35 ILE B N 1
ATOM 1804 C CA . ILE B 1 35 ? 7.18 24.5 3.137 1 98.06 35 ILE B CA 1
ATOM 1805 C C . ILE B 1 35 ? 5.832 23.938 3.594 1 98.06 35 ILE B C 1
ATOM 1807 O O . ILE B 1 35 ? 5.75 23.234 4.602 1 98.06 35 ILE B O 1
ATOM 1811 N N . VAL B 1 36 ? 4.793 24.328 2.889 1 98.5 36 VAL B N 1
ATOM 1812 C CA . VAL B 1 36 ? 3.473 23.766 3.123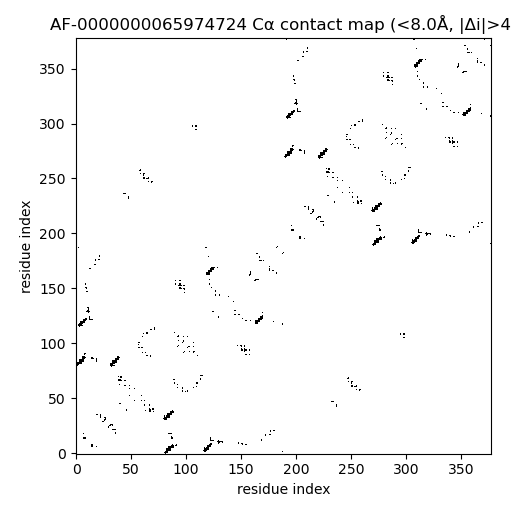 1 98.5 36 VAL B CA 1
ATOM 1813 C C . VAL B 1 36 ? 3.111 22.812 1.98 1 98.5 36 VAL B C 1
ATOM 1815 O O . VAL B 1 36 ? 3.287 23.141 0.807 1 98.5 36 VAL B O 1
ATOM 1818 N N . THR B 1 37 ? 2.715 21.625 2.316 1 98.38 37 THR B N 1
ATOM 1819 C CA . THR B 1 37 ? 2.246 20.641 1.351 1 98.38 37 THR B CA 1
ATOM 1820 C C . THR B 1 37 ? 1.078 19.828 1.92 1 98.38 37 THR B C 1
ATOM 1822 O O . THR B 1 37 ? 0.619 20.109 3.031 1 98.38 37 THR B O 1
ATOM 1825 N N . ARG B 1 38 ? 0.534 18.969 1.096 1 98.44 38 ARG B N 1
ATOM 1826 C CA . ARG B 1 38 ? -0.688 18.297 1.537 1 98.44 38 ARG B CA 1
ATOM 1827 C C . ARG B 1 38 ? -0.78 16.891 0.963 1 98.44 38 ARG B C 1
ATOM 1829 O O . ARG B 1 38 ? -0.127 16.578 -0.034 1 98.44 38 ARG B O 1
ATOM 1836 N N . GLU B 1 39 ? -1.562 16.078 1.702 1 98.12 39 GLU B N 1
ATOM 1837 C CA . GLU B 1 39 ? -1.957 14.781 1.171 1 98.12 39 GLU B CA 1
ATOM 1838 C C . GLU B 1 39 ? -3.434 14.766 0.785 1 98.12 39 GLU B C 1
ATOM 1840 O O . GLU B 1 39 ? -4.258 15.414 1.435 1 98.12 39 GLU B O 1
ATOM 1845 N N . PRO B 1 40 ? -3.775 14.008 -0.157 1 97.75 40 PRO B N 1
ATOM 1846 C CA . PRO B 1 40 ? -2.881 13.297 -1.074 1 97.75 40 PRO B CA 1
ATOM 1847 C C . PRO B 1 40 ? -2.066 14.242 -1.955 1 97.75 40 PRO B C 1
ATOM 1849 O O . PRO B 1 40 ? -2.41 15.414 -2.086 1 97.75 40 PRO B O 1
ATOM 1852 N N . PHE B 1 41 ? -0.984 13.734 -2.512 1 98.38 41 PHE B N 1
ATOM 1853 C CA . PHE B 1 41 ? 0.036 14.578 -3.129 1 98.38 41 PHE B CA 1
ATOM 1854 C C . PHE B 1 41 ? 0.134 14.305 -4.625 1 98.38 41 PHE B C 1
ATOM 1856 O O . PHE B 1 41 ? 0.147 15.234 -5.434 1 98.38 41 PHE B O 1
ATOM 1863 N N . SER B 1 42 ? 0.164 12.992 -5.023 1 97.69 42 SER B N 1
ATOM 1864 C CA . SER B 1 42 ? 0.411 12.586 -6.402 1 97.69 42 SER B CA 1
ATOM 1865 C C . SER B 1 42 ? -0.855 12.695 -7.246 1 97.69 42 SER B C 1
ATOM 1867 O O . SER B 1 42 ? -1.838 11.992 -6.992 1 97.69 42 SER B O 1
ATOM 1869 N N . GLU B 1 43 ? -0.754 13.539 -8.305 1 97 43 GLU B N 1
ATOM 1870 C CA . GLU B 1 43 ? -1.906 13.703 -9.18 1 97 43 GLU B CA 1
ATOM 1871 C C . GLU B 1 43 ? -2.346 12.367 -9.766 1 97 43 GLU B C 1
ATOM 1873 O O . GLU B 1 43 ? -3.543 12.094 -9.883 1 97 43 GLU B O 1
ATOM 1878 N N . ASP B 1 44 ? -1.432 11.539 -10.148 1 96.44 44 ASP B N 1
ATOM 1879 C CA . ASP B 1 44 ? -1.733 10.242 -10.758 1 96.44 44 ASP B CA 1
ATOM 1880 C C . ASP B 1 44 ? -2.494 9.344 -9.797 1 96.44 44 ASP B C 1
ATOM 1882 O O . ASP B 1 44 ? -3.467 8.695 -10.18 1 96.44 44 ASP B O 1
ATOM 1886 N N . ILE B 1 45 ? -2.076 9.336 -8.547 1 97.44 45 ILE B N 1
ATOM 1887 C CA . ILE B 1 45 ? -2.727 8.461 -7.578 1 97.44 45 ILE B CA 1
ATOM 1888 C C . ILE B 1 45 ? -4.09 9.031 -7.199 1 97.44 45 ILE B C 1
ATOM 1890 O O . ILE B 1 45 ? -5.059 8.281 -7.031 1 97.44 45 ILE B O 1
ATOM 1894 N N . ILE B 1 46 ? -4.18 10.367 -7.133 1 97 46 ILE B N 1
ATOM 1895 C CA . ILE B 1 46 ? -5.457 11.023 -6.863 1 97 46 ILE B CA 1
ATOM 1896 C C . ILE B 1 46 ? -6.465 10.648 -7.945 1 97 46 ILE B C 1
ATOM 1898 O O . ILE B 1 46 ? -7.582 10.219 -7.645 1 97 46 ILE B O 1
ATOM 1902 N N . LYS B 1 47 ? -6.047 10.719 -9.164 1 96.56 47 LYS B N 1
ATOM 1903 C CA . LYS B 1 47 ? -6.91 10.375 -10.289 1 96.56 47 LYS B CA 1
ATOM 1904 C C . LYS B 1 47 ? -7.301 8.906 -10.25 1 96.56 47 LYS B C 1
ATOM 1906 O O . LYS B 1 47 ? -8.445 8.555 -10.562 1 96.56 47 LYS B O 1
ATOM 1911 N N . LEU B 1 48 ? -6.387 8.078 -9.898 1 96.75 48 LEU B N 1
ATOM 1912 C CA . LEU B 1 48 ? -6.664 6.648 -9.797 1 96.75 48 LEU B CA 1
ATOM 1913 C C . LEU B 1 48 ? -7.715 6.371 -8.734 1 96.75 48 LEU B C 1
ATOM 1915 O O . LEU B 1 48 ? -8.664 5.617 -8.969 1 96.75 48 LEU B O 1
ATOM 1919 N N . ILE B 1 49 ? -7.57 6.988 -7.562 1 96.56 49 ILE B N 1
ATOM 1920 C CA . ILE B 1 49 ? -8.508 6.809 -6.465 1 96.56 49 ILE B CA 1
ATOM 1921 C C . ILE B 1 49 ? -9.898 7.289 -6.887 1 96.56 49 ILE B C 1
ATOM 1923 O O . ILE B 1 49 ? -10.898 6.625 -6.613 1 96.56 49 ILE B O 1
ATOM 1927 N N . GLU B 1 50 ? -9.93 8.398 -7.59 1 95.19 50 GLU B N 1
ATOM 1928 C CA . GLU B 1 50 ? -11.203 8.938 -8.062 1 95.19 50 GLU B CA 1
ATOM 1929 C C . GLU B 1 50 ? -11.859 7.992 -9.062 1 95.19 50 GLU B C 1
ATOM 1931 O O . GLU B 1 50 ? -13.086 7.824 -9.055 1 95.19 50 GLU B O 1
ATOM 1936 N N . LYS B 1 51 ? -11.039 7.402 -9.891 1 94.62 51 LYS B N 1
ATOM 1937 C CA . LYS B 1 51 ? -11.531 6.508 -10.938 1 94.62 51 LYS B CA 1
ATOM 1938 C C . LYS B 1 51 ? -12.07 5.215 -10.336 1 94.62 51 LYS B C 1
ATOM 1940 O O . LYS B 1 51 ? -13.156 4.754 -10.711 1 94.62 51 LYS B O 1
ATOM 1945 N N . ILE B 1 52 ? -11.32 4.633 -9.398 1 92.19 52 ILE B N 1
ATOM 1946 C CA . ILE B 1 52 ? -11.664 3.328 -8.844 1 92.19 52 ILE B CA 1
ATOM 1947 C C . ILE B 1 52 ? -12.773 3.486 -7.812 1 92.19 52 ILE B C 1
ATOM 1949 O O . ILE B 1 52 ? -13.562 2.561 -7.59 1 92.19 52 ILE B O 1
ATOM 1953 N N . GLY B 1 53 ? -12.852 4.684 -7.188 1 89.06 53 GLY B N 1
ATOM 1954 C CA . GLY B 1 53 ? -13.867 4.934 -6.176 1 89.06 53 GLY B CA 1
ATOM 1955 C C . GLY B 1 53 ? -13.344 4.805 -4.758 1 89.06 53 GLY B C 1
ATOM 1956 O O . GLY B 1 53 ? -12.219 4.336 -4.547 1 89.06 53 GLY B O 1
ATOM 1957 N N . TRP B 1 54 ? -14.164 5.148 -3.799 1 88.06 54 TRP B N 1
ATOM 1958 C CA . TRP B 1 54 ? -13.75 5.285 -2.406 1 88.06 54 TRP B CA 1
ATOM 1959 C C . TRP B 1 54 ? -14.375 4.199 -1.539 1 88.06 54 TRP B C 1
ATOM 1961 O O . TRP B 1 54 ? -14.43 4.332 -0.314 1 88.06 54 TRP B O 1
ATOM 1971 N N . ASN B 1 55 ? -14.828 3.131 -2.096 1 91.5 55 ASN B N 1
ATOM 1972 C CA . ASN B 1 55 ? -15.672 2.174 -1.383 1 91.5 55 ASN B CA 1
ATOM 1973 C C . ASN B 1 55 ? -14.836 1.052 -0.764 1 91.5 55 ASN B C 1
ATOM 1975 O O . ASN B 1 55 ? -15.359 0.253 0.02 1 91.5 55 ASN B O 1
ATOM 1979 N N . ASP B 1 56 ? -13.609 0.844 -1.077 1 96.38 56 ASP B N 1
ATOM 1980 C CA . ASP B 1 56 ? -12.742 -0.195 -0.537 1 96.38 56 ASP B CA 1
ATOM 1981 C C . ASP B 1 56 ? -11.695 0.399 0.409 1 96.38 56 ASP B C 1
ATOM 1983 O O . ASP B 1 56 ? -10.648 0.878 -0.033 1 96.38 56 ASP B O 1
ATOM 1987 N N . PRO B 1 57 ? -11.938 0.281 1.724 1 97.31 57 PRO B N 1
ATOM 1988 C CA . PRO B 1 57 ? -11.055 0.954 2.678 1 97.31 57 PRO B CA 1
ATOM 1989 C C . PRO B 1 57 ? -9.641 0.367 2.693 1 97.31 57 PRO B C 1
ATOM 1991 O O . PRO B 1 57 ? -8.672 1.087 2.945 1 97.31 57 PRO B O 1
ATOM 1994 N N . ILE B 1 58 ? -9.531 -0.933 2.424 1 98.19 58 ILE B N 1
ATOM 1995 C CA . ILE B 1 58 ? -8.219 -1.562 2.379 1 98.19 58 ILE B CA 1
ATOM 1996 C C . ILE B 1 58 ? -7.422 -1.005 1.201 1 98.19 58 ILE B C 1
ATOM 1998 O O . ILE B 1 58 ? -6.258 -0.626 1.355 1 98.19 58 ILE B O 1
ATOM 2002 N N . LEU B 1 59 ? -8.086 -0.925 0.059 1 98.25 59 LEU B N 1
ATOM 2003 C CA . LEU B 1 59 ? -7.465 -0.361 -1.133 1 98.25 59 LEU B CA 1
ATOM 2004 C C . LEU B 1 59 ? -7.031 1.081 -0.889 1 98.25 59 LEU B C 1
ATOM 2006 O O . LEU B 1 59 ? -5.941 1.485 -1.303 1 98.25 59 LEU B O 1
ATOM 2010 N N . LEU B 1 60 ? -7.832 1.832 -0.204 1 98.31 60 LEU B N 1
ATOM 2011 C CA . LEU B 1 60 ? -7.535 3.234 0.072 1 98.31 60 LEU B CA 1
ATOM 2012 C C . LEU B 1 60 ? -6.309 3.361 0.97 1 98.31 60 LEU B C 1
ATOM 2014 O O . LEU B 1 60 ? -5.457 4.223 0.745 1 98.31 60 LEU B O 1
ATOM 2018 N N . VAL B 1 61 ? -6.199 2.482 2.01 1 98.56 61 VAL B N 1
ATOM 2019 C CA . VAL B 1 61 ? -5.016 2.498 2.865 1 98.56 61 VAL B CA 1
ATOM 2020 C C . VAL B 1 61 ? -3.758 2.338 2.014 1 98.56 61 VAL B C 1
ATOM 2022 O O . VAL B 1 61 ? -2.801 3.102 2.162 1 98.56 61 VAL B O 1
ATOM 2025 N N . LEU B 1 62 ? -3.822 1.423 1.106 1 98.75 62 LEU B N 1
ATOM 2026 C CA . LEU B 1 62 ? -2.654 1.077 0.303 1 98.75 62 LEU B CA 1
ATOM 2027 C C . LEU B 1 62 ? -2.338 2.184 -0.698 1 98.75 62 LEU B C 1
ATOM 2029 O O . LEU B 1 62 ? -1.175 2.559 -0.867 1 98.75 62 LEU B O 1
ATOM 2033 N N . LEU B 1 63 ? -3.316 2.742 -1.311 1 98.56 63 LEU B N 1
ATOM 2034 C CA . LEU B 1 63 ? -3.104 3.793 -2.301 1 98.56 63 LEU B CA 1
ATOM 2035 C C . LEU B 1 63 ? -2.645 5.086 -1.631 1 98.56 63 LEU B C 1
ATOM 2037 O O . LEU B 1 63 ? -1.792 5.797 -2.164 1 98.56 63 LEU B O 1
ATOM 2041 N N . PHE B 1 64 ? -3.191 5.41 -0.454 1 98.62 64 PHE B N 1
ATOM 2042 C CA . PHE B 1 64 ? -2.738 6.59 0.272 1 98.62 64 PHE B CA 1
ATOM 2043 C C . PHE B 1 64 ? -1.297 6.418 0.738 1 98.62 64 PHE B C 1
ATOM 2045 O O . PHE B 1 64 ? -0.522 7.379 0.746 1 98.62 64 PHE B O 1
ATOM 2052 N N . ALA B 1 65 ? -0.921 5.207 1.142 1 98.75 65 ALA B N 1
ATOM 2053 C CA . ALA B 1 65 ? 0.465 4.945 1.523 1 98.75 65 ALA B CA 1
ATOM 2054 C C . ALA B 1 65 ? 1.399 5.086 0.326 1 98.75 65 ALA B C 1
ATOM 2056 O O . ALA B 1 65 ? 2.508 5.613 0.454 1 98.75 65 ALA B O 1
ATOM 2057 N N . ALA B 1 66 ? 0.926 4.578 -0.806 1 98.62 66 ALA B N 1
ATOM 2058 C CA . ALA B 1 66 ? 1.717 4.75 -2.021 1 98.62 66 ALA B CA 1
ATOM 2059 C C . ALA B 1 66 ? 1.9 6.23 -2.354 1 98.62 66 ALA B C 1
ATOM 2061 O O . ALA B 1 66 ? 3.004 6.664 -2.693 1 98.62 66 ALA B O 1
ATOM 2062 N N . ASP B 1 67 ? 0.853 7.039 -2.246 1 98.56 67 ASP B N 1
ATOM 2063 C CA . ASP B 1 67 ? 0.913 8.484 -2.439 1 98.56 67 ASP B CA 1
ATOM 2064 C C . ASP B 1 67 ? 1.918 9.125 -1.483 1 98.56 67 ASP B C 1
ATOM 2066 O O . ASP B 1 67 ? 2.707 9.977 -1.887 1 98.56 67 ASP B O 1
ATOM 2070 N N . ARG B 1 68 ? 1.858 8.695 -0.257 1 98.75 68 ARG B N 1
ATOM 2071 C CA . ARG B 1 68 ? 2.725 9.234 0.786 1 98.75 68 ARG B CA 1
ATOM 2072 C C . ARG B 1 68 ? 4.191 8.938 0.49 1 98.75 68 ARG B C 1
ATOM 2074 O O . ARG B 1 68 ? 5.066 9.766 0.758 1 98.75 68 ARG B O 1
ATOM 2081 N N . GLU B 1 69 ? 4.457 7.727 -0.082 1 98.56 69 GLU B N 1
ATOM 2082 C CA . GLU B 1 69 ? 5.832 7.41 -0.469 1 98.56 69 GLU B CA 1
ATOM 2083 C C . GLU B 1 69 ? 6.355 8.414 -1.495 1 98.56 69 GLU B C 1
ATOM 2085 O O . GLU B 1 69 ? 7.488 8.891 -1.38 1 98.56 69 GLU B O 1
ATOM 2090 N N . ILE B 1 70 ? 5.527 8.734 -2.439 1 98.12 70 ILE B N 1
ATOM 2091 C CA . ILE B 1 70 ? 5.914 9.719 -3.445 1 98.12 70 ILE B CA 1
ATOM 2092 C C . ILE B 1 70 ? 6.133 11.078 -2.781 1 98.12 70 ILE B C 1
ATOM 2094 O O . ILE B 1 70 ? 7.109 11.766 -3.072 1 98.12 70 ILE B O 1
ATOM 2098 N N . HIS B 1 71 ? 5.258 11.422 -1.88 1 98.44 71 HIS B N 1
ATOM 2099 C CA . HIS B 1 71 ? 5.305 12.68 -1.153 1 98.44 71 HIS B CA 1
ATOM 2100 C C . HIS B 1 71 ? 6.582 12.797 -0.329 1 98.44 71 HIS B C 1
ATOM 2102 O O . HIS B 1 71 ? 7.293 13.797 -0.415 1 98.44 71 HIS B O 1
ATOM 2108 N N . VAL B 1 72 ? 6.867 11.734 0.432 1 97.75 72 VAL B N 1
ATOM 2109 C CA . VAL B 1 72 ? 8.023 11.719 1.32 1 97.75 72 VAL B CA 1
ATOM 2110 C C . VAL B 1 72 ? 9.312 11.773 0.496 1 97.75 72 VAL B C 1
ATOM 2112 O O . VAL B 1 72 ? 10.281 12.414 0.894 1 97.75 72 VAL B O 1
ATOM 2115 N N . ASN B 1 73 ? 9.297 11.094 -0.617 1 96.75 73 ASN B N 1
ATOM 2116 C CA . ASN B 1 73 ? 10.445 11.18 -1.513 1 96.75 73 ASN B CA 1
ATOM 2117 C C . ASN B 1 73 ? 10.68 12.602 -2.002 1 96.75 73 ASN B C 1
ATOM 2119 O O . ASN B 1 73 ? 11.82 13.062 -2.072 1 96.75 73 ASN B O 1
ATOM 2123 N N . TRP B 1 74 ? 9.625 13.281 -2.396 1 97.12 74 TRP B N 1
ATOM 2124 C CA . TRP B 1 74 ? 9.703 14.68 -2.814 1 97.12 74 TRP B CA 1
ATOM 2125 C C . TRP B 1 74 ? 10.227 15.555 -1.68 1 97.12 74 TRP B C 1
ATOM 2127 O O . TRP B 1 74 ? 11.109 16.391 -1.887 1 97.12 74 TRP B O 1
ATOM 2137 N N . LEU B 1 75 ? 9.719 15.344 -0.448 1 96.81 75 LEU B N 1
ATOM 2138 C CA . LEU B 1 75 ? 10.133 16.094 0.732 1 96.81 75 LEU B CA 1
ATOM 2139 C C . LEU B 1 75 ? 11.625 15.891 1.002 1 96.81 75 LEU B C 1
ATOM 2141 O O . LEU B 1 75 ? 12.32 16.828 1.401 1 96.81 75 LEU B O 1
ATOM 2145 N N . SER B 1 76 ? 12.062 14.664 0.819 1 95.5 76 SER B N 1
ATOM 2146 C CA . SER B 1 76 ? 13.445 14.312 1.134 1 95.5 76 SER B CA 1
ATOM 2147 C C . SER B 1 76 ? 14.422 15.086 0.255 1 95.5 76 SER B C 1
ATOM 2149 O O . SER B 1 76 ? 15.602 15.211 0.592 1 95.5 76 SER B O 1
ATOM 2151 N N . LYS B 1 77 ? 13.953 15.586 -0.843 1 95.56 77 LYS B N 1
ATOM 2152 C CA . LYS B 1 77 ? 14.797 16.328 -1.778 1 95.56 77 LYS B CA 1
ATOM 2153 C C . LYS B 1 77 ? 14.898 17.797 -1.383 1 95.56 77 LYS B C 1
ATOM 2155 O O . LYS B 1 77 ? 15.75 18.531 -1.897 1 95.56 77 LYS B O 1
ATOM 2160 N N . ILE B 1 78 ? 14.039 18.234 -0.473 1 95 78 ILE B N 1
ATOM 2161 C CA . ILE B 1 78 ? 14.039 19.609 0.008 1 95 78 ILE B CA 1
ATOM 2162 C C . ILE B 1 78 ? 15.078 19.766 1.12 1 95 78 ILE B C 1
ATOM 2164 O O . ILE B 1 78 ? 14.906 19.219 2.213 1 95 78 ILE B O 1
ATOM 2168 N N . LYS B 1 79 ? 16.172 20.5 0.936 1 91.44 79 LYS B N 1
ATOM 2169 C CA . LYS B 1 79 ? 17.281 20.547 1.882 1 91.44 79 LYS B CA 1
ATOM 2170 C C . LYS B 1 79 ? 17.266 21.859 2.674 1 91.44 79 LYS B C 1
ATOM 2172 O O . LYS B 1 79 ? 17.781 21.922 3.791 1 91.44 79 LYS B O 1
ATOM 2177 N N . ASP B 1 80 ? 16.578 22.906 2.279 1 92.5 80 ASP B N 1
ATOM 2178 C CA . ASP B 1 80 ? 16.781 24.219 2.875 1 92.5 80 ASP B CA 1
ATOM 2179 C C . ASP B 1 80 ? 15.555 24.641 3.697 1 92.5 80 ASP B C 1
ATOM 2181 O O . ASP B 1 80 ? 15.492 25.766 4.191 1 92.5 80 ASP B O 1
ATOM 2185 N N . ALA B 1 81 ? 14.656 23.719 3.936 1 96.38 81 ALA B N 1
ATOM 2186 C CA . ALA B 1 81 ? 13.484 24.062 4.73 1 96.38 81 ALA B CA 1
ATOM 2187 C C . ALA B 1 81 ? 13.766 23.938 6.223 1 96.38 81 ALA B C 1
ATOM 2189 O O . ALA B 1 81 ? 14.398 22.969 6.656 1 96.38 81 ALA B O 1
ATOM 2190 N N . ASP B 1 82 ? 13.359 24.938 6.98 1 96.25 82 ASP B N 1
ATOM 2191 C CA . ASP B 1 82 ? 13.43 24.859 8.438 1 96.25 82 ASP B CA 1
ATOM 2192 C C . ASP B 1 82 ? 12.266 24.031 8.992 1 96.25 82 ASP B C 1
ATOM 2194 O O . ASP B 1 82 ? 12.414 23.359 10.016 1 96.25 82 ASP B O 1
ATOM 2198 N N . LEU B 1 83 ? 11.141 24.172 8.344 1 97.38 83 LEU B N 1
ATOM 2199 C CA . LEU B 1 83 ? 9.898 23.547 8.805 1 97.38 83 LEU B CA 1
ATOM 2200 C C . LEU B 1 83 ? 9.039 23.109 7.629 1 97.38 83 LEU B C 1
ATOM 2202 O O . LEU B 1 83 ? 8.891 23.844 6.648 1 97.38 83 LEU B O 1
ATOM 2206 N N . ILE B 1 84 ? 8.578 21.875 7.695 1 98.25 84 ILE B N 1
ATOM 2207 C CA . ILE B 1 84 ? 7.594 21.359 6.754 1 98.25 84 ILE B CA 1
ATOM 2208 C C . ILE B 1 84 ? 6.254 21.172 7.461 1 98.25 84 ILE B C 1
ATOM 2210 O O . ILE B 1 84 ? 6.188 20.547 8.516 1 98.25 84 ILE B O 1
ATOM 2214 N N . ILE B 1 85 ? 5.242 21.766 6.914 1 98.62 85 ILE B N 1
ATOM 2215 C CA . ILE B 1 85 ? 3.883 21.609 7.426 1 98.62 85 ILE B CA 1
ATOM 2216 C C . ILE B 1 85 ? 3.051 20.781 6.453 1 98.62 85 ILE B C 1
ATOM 2218 O O . ILE B 1 85 ? 2.9 21.141 5.285 1 98.62 85 ILE B O 1
ATOM 2222 N N . LEU B 1 86 ? 2.527 19.703 6.973 1 98.69 86 LEU B N 1
ATOM 2223 C CA . LEU B 1 86 ? 1.712 18.797 6.176 1 98.69 86 LEU B CA 1
ATOM 2224 C C . LEU B 1 86 ? 0.232 18.953 6.508 1 98.69 86 LEU B C 1
ATOM 2226 O O . LEU B 1 86 ? -0.175 18.75 7.656 1 98.69 86 LEU B O 1
ATOM 2230 N N . ASP B 1 87 ? -0.537 19.359 5.492 1 98.56 87 ASP B N 1
ATOM 2231 C CA . ASP B 1 87 ? -1.986 19.219 5.586 1 98.56 87 ASP B CA 1
ATOM 2232 C C . ASP B 1 87 ? -2.412 17.766 5.398 1 98.56 87 ASP B C 1
ATOM 2234 O O . ASP B 1 87 ? -2.596 17.297 4.27 1 98.56 87 ASP B O 1
ATOM 2238 N N . ARG B 1 88 ? -2.662 17.047 6.453 1 98.69 88 ARG B N 1
ATOM 2239 C CA . AR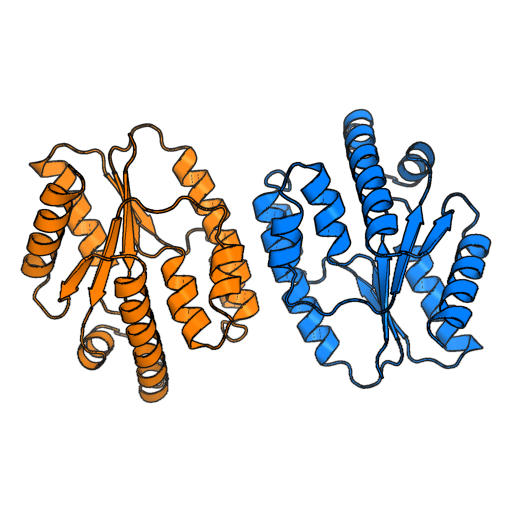G B 1 88 ? -2.904 15.617 6.562 1 98.69 88 ARG B CA 1
ATOM 2240 C C . ARG B 1 88 ? -1.613 14.828 6.379 1 98.69 88 ARG B C 1
ATOM 2242 O O . ARG B 1 88 ? -0.684 15.297 5.715 1 98.69 88 ARG B O 1
ATOM 2249 N N . TYR B 1 89 ? -1.559 13.719 7.07 1 98.44 89 TYR B N 1
ATOM 2250 C CA . TYR B 1 89 ? -0.487 12.734 7.004 1 98.44 89 TYR B CA 1
ATOM 2251 C C . TYR B 1 89 ? -1.016 11.336 7.305 1 98.44 89 TYR B C 1
ATOM 2253 O O . TYR B 1 89 ? -2.178 11.031 7.027 1 98.44 89 TYR B O 1
ATOM 2261 N N . TYR B 1 90 ? -0.197 10.375 7.809 1 98.56 90 TYR B N 1
ATOM 2262 C CA . TYR B 1 90 ? -0.642 8.992 7.891 1 98.56 90 TYR B CA 1
ATOM 2263 C C . TYR B 1 90 ? -1.648 8.805 9.023 1 98.56 90 TYR B C 1
ATOM 2265 O O . TYR B 1 90 ? -2.367 7.805 9.062 1 98.56 90 TYR B O 1
ATOM 2273 N N . PHE B 1 91 ? -1.793 9.797 9.969 1 98.75 91 PHE B N 1
ATOM 2274 C CA . PHE B 1 91 ? -2.822 9.711 11 1 98.75 91 PHE B CA 1
ATOM 2275 C C . PHE B 1 91 ? -4.211 9.828 10.383 1 98.75 91 PHE B C 1
ATOM 2277 O O . PHE B 1 91 ? -5.176 9.258 10.898 1 98.75 91 PHE B O 1
ATOM 2284 N N . SER B 1 92 ? -4.25 10.586 9.266 1 98.5 92 SER B N 1
ATOM 2285 C CA . SER B 1 92 ? -5.516 10.664 8.547 1 98.5 92 SER B CA 1
ATOM 2286 C C . SER B 1 92 ? -5.973 9.289 8.07 1 98.5 92 SER B C 1
ATOM 2288 O O . SER B 1 92 ? -7.156 8.961 8.156 1 98.5 92 SER B O 1
ATOM 2290 N N . SER B 1 93 ? -5.004 8.469 7.582 1 98.31 93 SER B N 1
ATOM 2291 C CA . SER B 1 93 ? -5.355 7.117 7.164 1 98.31 93 SER B CA 1
ATOM 2292 C C . SER B 1 93 ? -5.898 6.301 8.328 1 98.31 93 SER B C 1
ATOM 2294 O O . SER B 1 93 ? -6.895 5.594 8.188 1 98.31 93 SER B O 1
ATOM 2296 N N . ILE B 1 94 ? -5.285 6.414 9.492 1 98.62 94 ILE B N 1
ATOM 2297 C CA . ILE B 1 94 ? -5.719 5.676 10.672 1 98.62 94 ILE B CA 1
ATOM 2298 C C . ILE B 1 94 ? -7.121 6.129 11.07 1 98.62 94 ILE B C 1
ATOM 2300 O O . ILE B 1 94 ? -7.992 5.297 11.352 1 98.62 94 ILE B O 1
ATOM 2304 N N . ALA B 1 95 ? -7.359 7.426 11.039 1 98.56 95 ALA B N 1
ATOM 2305 C CA . ALA B 1 95 ? -8.648 7.965 11.469 1 98.56 95 ALA B CA 1
ATOM 2306 C C . ALA B 1 95 ? -9.75 7.598 10.492 1 98.56 95 ALA B C 1
ATOM 2308 O O . ALA B 1 95 ? -10.781 7.051 10.883 1 98.56 95 ALA B O 1
ATOM 2309 N N . TYR B 1 96 ? -9.523 7.773 9.258 1 97.25 96 TYR B N 1
ATOM 2310 C CA . TYR B 1 96 ? -10.578 7.629 8.258 1 97.25 96 TYR B CA 1
ATOM 2311 C C . TYR B 1 96 ? -10.82 6.16 7.93 1 97.25 96 TYR B C 1
ATOM 2313 O O . TYR B 1 96 ? -11.953 5.68 8.008 1 97.25 96 TYR B O 1
ATOM 2321 N N . GLN B 1 97 ? -9.773 5.457 7.574 1 97.62 97 GLN B N 1
ATOM 2322 C CA . GLN B 1 97 ? -9.977 4.059 7.219 1 97.62 97 GLN B CA 1
ATOM 2323 C C . GLN B 1 97 ? -10.219 3.201 8.461 1 97.62 97 GLN B C 1
ATOM 2325 O O . GLN B 1 97 ? -10.938 2.205 8.406 1 97.62 97 GLN B O 1
ATOM 2330 N N . GLY B 1 98 ? -9.633 3.662 9.602 1 97.75 98 GLY B N 1
ATOM 2331 C CA . GLY B 1 98 ? -10.008 3.021 10.852 1 97.75 98 GLY B CA 1
ATOM 2332 C C . GLY B 1 98 ? -11.484 3.135 11.156 1 97.75 98 GLY B C 1
ATOM 2333 O O . GLY B 1 98 ? -12.102 2.176 11.625 1 97.75 98 GLY B O 1
ATOM 2334 N N . ALA B 1 99 ? -12.016 4.301 10.898 1 96.75 99 ALA B N 1
ATOM 2335 C CA . ALA B 1 99 ? -13.438 4.535 11.141 1 96.75 99 ALA B CA 1
ATOM 2336 C C . ALA B 1 99 ? -14.297 3.662 10.234 1 96.75 99 ALA B C 1
ATOM 2338 O O . ALA B 1 99 ? -15.477 3.434 10.516 1 96.75 99 ALA B O 1
ATOM 2339 N N . LEU B 1 100 ? -13.695 3.162 9.133 1 95.19 100 LEU B N 1
ATOM 2340 C CA . LEU B 1 100 ? -14.398 2.291 8.195 1 95.19 100 LEU B CA 1
ATOM 2341 C C . LEU B 1 100 ? -14.211 0.825 8.57 1 95.19 100 LEU B C 1
ATOM 2343 O O . LEU B 1 100 ? -14.656 -0.068 7.848 1 95.19 100 LEU B O 1
ATOM 2347 N N . GLY B 1 101 ? -13.492 0.565 9.656 1 96 101 GLY B N 1
ATOM 2348 C CA . GLY B 1 101 ? -13.414 -0.785 10.195 1 96 101 GLY B CA 1
ATOM 2349 C C . GLY B 1 101 ? -12.102 -1.473 9.883 1 96 101 GLY B C 1
ATOM 2350 O O . GLY B 1 101 ? -11.898 -2.633 10.25 1 96 101 GLY B O 1
ATOM 2351 N N . VAL B 1 102 ? -11.211 -0.791 9.219 1 97.81 102 VAL B N 1
ATOM 2352 C CA . VAL B 1 102 ? -9.906 -1.389 8.953 1 97.81 102 VAL B CA 1
ATOM 2353 C C . VAL B 1 102 ? -9.102 -1.476 10.242 1 97.81 102 VAL B C 1
ATOM 2355 O O . VAL B 1 102 ? -9.148 -0.563 11.07 1 97.81 102 VAL B O 1
ATOM 2358 N N . ASP B 1 103 ? -8.375 -2.545 10.445 1 98.25 103 ASP B N 1
ATOM 2359 C CA . ASP B 1 103 ? -7.531 -2.734 11.625 1 98.25 103 ASP B CA 1
ATOM 2360 C C . ASP B 1 103 ? -6.492 -1.621 11.742 1 98.25 103 ASP B C 1
ATOM 2362 O O . ASP B 1 103 ? -5.598 -1.509 10.898 1 98.25 103 ASP B O 1
ATOM 2366 N N . GLU B 1 104 ? -6.559 -0.861 12.773 1 98.06 104 GLU B N 1
ATOM 2367 C CA . GLU B 1 104 ? -5.691 0.299 12.953 1 98.06 104 GLU B CA 1
ATOM 2368 C C . GLU B 1 104 ? -4.223 -0.117 13.039 1 98.06 104 GLU B C 1
ATOM 2370 O O . GLU B 1 104 ? -3.34 0.603 12.57 1 98.06 104 GLU B O 1
ATOM 2375 N N . GLN B 1 105 ? -4.004 -1.216 13.664 1 98 105 GLN B N 1
ATOM 2376 C CA . GLN B 1 105 ? -2.631 -1.688 13.789 1 98 105 GLN B CA 1
ATOM 2377 C C . GLN B 1 105 ? -2.033 -1.997 12.414 1 98 105 GLN B C 1
ATOM 2379 O O . GLN B 1 105 ? -0.855 -1.726 12.172 1 98 105 GLN B O 1
ATOM 2384 N N . TRP B 1 106 ? -2.812 -2.574 11.555 1 98.5 106 TRP B N 1
ATOM 2385 C CA . TRP B 1 106 ? -2.342 -2.842 10.195 1 98.5 106 TRP B CA 1
ATOM 2386 C C . TRP B 1 106 ? -2.041 -1.543 9.461 1 98.5 106 TRP B C 1
ATOM 2388 O O . TRP B 1 106 ? -1.012 -1.425 8.789 1 98.5 106 TRP B O 1
ATOM 2398 N N . ILE B 1 107 ? -2.945 -0.553 9.609 1 98.69 107 ILE B N 1
ATOM 2399 C CA . ILE B 1 107 ? -2.719 0.742 8.977 1 98.69 107 ILE B CA 1
ATOM 2400 C C . ILE B 1 107 ? -1.397 1.331 9.461 1 98.69 107 ILE B C 1
ATOM 2402 O O . ILE B 1 107 ? -0.6 1.828 8.664 1 98.69 107 ILE B O 1
ATOM 2406 N N . LYS B 1 108 ? -1.158 1.252 10.781 1 98.38 108 LYS B N 1
ATOM 2407 C CA . LYS B 1 108 ? 0.076 1.757 11.375 1 98.38 108 LYS B CA 1
ATOM 2408 C C . LYS B 1 108 ? 1.296 1.05 10.789 1 98.38 108 LYS B C 1
ATOM 2410 O O . LYS B 1 108 ? 2.289 1.694 10.445 1 98.38 108 LYS B O 1
ATOM 2415 N N . MET B 1 109 ? 1.198 -0.236 10.648 1 97.94 109 MET B N 1
ATOM 2416 C CA . MET B 1 109 ? 2.309 -1.03 10.133 1 97.94 109 MET B CA 1
ATOM 2417 C C . MET B 1 109 ? 2.598 -0.679 8.672 1 97.94 109 MET B C 1
ATOM 2419 O O . MET B 1 109 ? 3.756 -0.513 8.289 1 97.94 109 MET B O 1
ATOM 2423 N N . VAL B 1 110 ? 1.565 -0.53 7.887 1 98.5 110 VAL B N 1
ATOM 2424 C CA . VAL B 1 110 ? 1.713 -0.176 6.48 1 98.5 110 VAL B CA 1
ATOM 2425 C C . VAL B 1 110 ? 2.465 1.147 6.355 1 98.5 110 VAL B C 1
ATOM 2427 O O . VAL B 1 110 ? 3.285 1.319 5.453 1 98.5 110 VAL B O 1
ATOM 2430 N N . ASN B 1 111 ? 2.254 2.039 7.281 1 98.5 111 ASN B N 1
ATOM 2431 C CA . ASN B 1 111 ? 2.801 3.389 7.191 1 98.5 111 ASN B CA 1
ATOM 2432 C C . ASN B 1 111 ? 4.062 3.541 8.039 1 98.5 111 ASN B C 1
ATOM 2434 O O . ASN B 1 111 ? 4.535 4.656 8.258 1 98.5 111 ASN B O 1
ATOM 2438 N N . SER B 1 112 ? 4.68 2.465 8.492 1 97.31 112 SER B N 1
ATOM 2439 C CA . SER B 1 112 ? 5.734 2.496 9.5 1 97.31 112 SER B CA 1
ATOM 2440 C C . SER B 1 112 ? 7.055 2.967 8.898 1 97.31 112 SER B C 1
ATOM 2442 O O . SER B 1 112 ? 7.98 3.332 9.633 1 97.31 112 SER B O 1
ATOM 2444 N N . TYR B 1 113 ? 7.145 3.059 7.531 1 94.38 113 TYR B N 1
ATOM 2445 C CA . TYR B 1 113 ? 8.375 3.475 6.875 1 94.38 113 TYR B CA 1
ATOM 2446 C C . TYR B 1 113 ? 8.469 4.992 6.789 1 94.38 113 TYR B C 1
ATOM 2448 O O . TYR B 1 113 ? 9.531 5.543 6.496 1 94.38 113 TYR B O 1
ATOM 2456 N N . PHE B 1 114 ? 7.355 5.598 7.07 1 97.44 114 PHE B N 1
ATOM 2457 C CA . PHE B 1 114 ? 7.34 7.035 6.809 1 97.44 114 PHE B CA 1
ATOM 2458 C C . PHE B 1 114 ? 7.797 7.812 8.039 1 97.44 114 PHE B C 1
ATOM 2460 O O . PHE B 1 114 ? 7.555 7.395 9.172 1 97.44 114 PHE B O 1
ATOM 2467 N N . PRO B 1 115 ? 8.438 8.906 7.805 1 97 115 PRO B N 1
ATOM 2468 C CA . PRO B 1 115 ? 8.93 9.695 8.938 1 97 115 PRO B CA 1
ATOM 2469 C C . PRO B 1 115 ? 7.812 10.125 9.883 1 97 115 PRO B C 1
ATOM 2471 O O . PRO B 1 115 ? 6.715 10.461 9.438 1 97 115 PRO B O 1
ATOM 2474 N N . LYS B 1 116 ? 8.125 10.039 11.148 1 97.62 116 LYS B N 1
ATOM 2475 C CA . LYS B 1 116 ? 7.184 10.539 12.141 1 97.62 116 LYS B CA 1
ATOM 2476 C C . LYS B 1 116 ? 7.23 12.062 12.227 1 97.62 116 LYS B C 1
ATOM 2478 O O . LYS B 1 116 ? 8.312 12.656 12.188 1 97.62 116 LYS B O 1
ATOM 2483 N N . PRO B 1 117 ? 6.121 12.664 12.297 1 98.19 117 PRO B N 1
ATOM 2484 C CA . PRO B 1 117 ? 6.172 14.109 12.508 1 98.19 117 PRO B CA 1
ATOM 2485 C C . PRO B 1 117 ? 6.703 14.484 13.891 1 98.19 117 PRO B C 1
ATOM 2487 O O . PRO B 1 117 ? 6.52 13.734 14.852 1 98.19 117 PRO B O 1
ATOM 2490 N N . ASP B 1 118 ? 7.355 15.633 13.945 1 98.06 118 ASP B N 1
ATOM 2491 C CA . ASP B 1 118 ? 7.832 16.141 15.227 1 98.06 118 ASP B CA 1
ATOM 2492 C C . ASP B 1 118 ? 6.672 16.625 16.094 1 98.06 118 ASP B C 1
ATOM 2494 O O . ASP B 1 118 ? 6.781 16.672 17.312 1 98.06 118 ASP B O 1
ATOM 2498 N N . MET B 1 119 ? 5.613 16.984 15.398 1 98.44 119 MET B N 1
ATOM 2499 C CA . MET B 1 119 ? 4.434 17.531 16.078 1 98.44 119 MET B CA 1
ATOM 2500 C C . MET B 1 119 ? 3.178 17.281 15.25 1 98.44 119 MET B C 1
ATOM 2502 O O . MET B 1 119 ? 3.207 17.391 14.016 1 98.44 119 MET B O 1
ATOM 2506 N N . VAL B 1 120 ? 2.145 16.969 15.961 1 98.88 120 VAL B N 1
ATOM 2507 C CA . VAL B 1 120 ? 0.834 16.875 15.32 1 98.88 120 VAL B CA 1
ATOM 2508 C C . VAL B 1 120 ? -0.131 17.859 15.977 1 98.88 120 VAL B C 1
ATOM 2510 O O . VAL B 1 120 ? -0.267 17.875 17.203 1 98.88 120 VAL B O 1
ATOM 2513 N N . ILE B 1 121 ? -0.699 18.688 15.164 1 98.94 121 ILE B N 1
ATOM 2514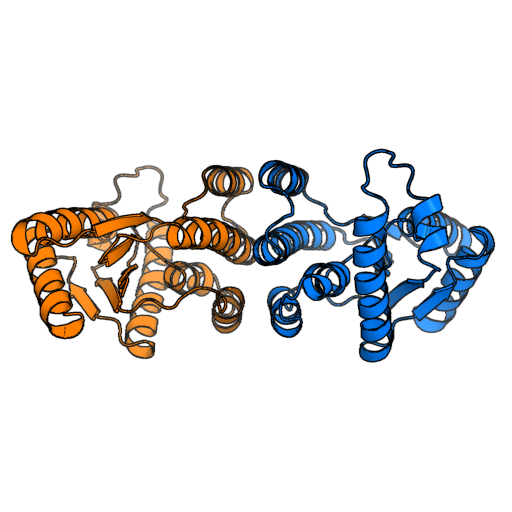 C CA . ILE B 1 121 ? -1.756 19.594 15.625 1 98.94 121 ILE B CA 1
ATOM 2515 C C . ILE B 1 121 ? -3.104 19.109 15.086 1 98.94 121 ILE B C 1
ATOM 2517 O O . ILE B 1 121 ? -3.303 19.031 13.875 1 98.94 121 ILE B O 1
ATOM 2521 N N . LEU B 1 122 ? -3.994 18.781 16 1 98.94 122 LEU B N 1
ATOM 2522 C CA . LEU B 1 122 ? -5.344 18.359 15.625 1 98.94 122 LEU B CA 1
ATOM 2523 C C . LEU B 1 122 ? -6.328 19.516 15.773 1 98.94 122 LEU B C 1
ATOM 2525 O O . LEU B 1 122 ? -6.488 20.078 16.859 1 98.94 122 LEU B O 1
ATOM 2529 N N . LEU B 1 123 ? -6.906 19.875 14.664 1 98.88 123 LEU B N 1
ATOM 2530 C CA . LEU B 1 123 ? -8.008 20.828 14.688 1 98.88 123 LEU B CA 1
ATOM 2531 C C . LEU B 1 123 ? -9.328 20.125 14.992 1 98.88 123 LEU B C 1
ATOM 2533 O O . LEU B 1 123 ? -9.836 19.375 14.172 1 98.88 123 LEU B O 1
ATOM 2537 N N . ASP B 1 124 ? -9.812 20.422 16.156 1 98.69 124 ASP B N 1
ATOM 2538 C CA . ASP B 1 124 ? -11.055 19.797 16.609 1 98.69 124 ASP B CA 1
ATOM 2539 C C . ASP B 1 124 ? -12.203 20.797 16.641 1 98.69 124 ASP B C 1
ATOM 2541 O O . ASP B 1 124 ? -12.016 21.938 17.062 1 98.69 124 ASP B O 1
ATOM 2545 N N . LEU B 1 125 ? -13.359 20.391 16.109 1 97.5 125 LEU B N 1
ATOM 2546 C CA . LEU B 1 125 ? -14.57 21.203 16.156 1 97.5 125 LEU B CA 1
ATOM 2547 C C . LEU B 1 125 ? -15.82 20.328 16.078 1 97.5 125 LEU B C 1
ATOM 2549 O O . LEU B 1 125 ? -15.758 19.203 15.602 1 97.5 125 LEU B O 1
ATOM 2553 N N . PRO B 1 126 ? -16.953 20.906 16.562 1 95.62 126 PRO B N 1
ATOM 2554 C CA . PRO B 1 126 ? -18.203 20.141 16.422 1 95.62 126 PRO B CA 1
ATOM 2555 C C . PRO B 1 126 ? -18.547 19.828 14.977 1 95.62 126 PRO B C 1
ATOM 2557 O O . PRO B 1 126 ? -18.344 20.656 14.086 1 95.62 126 PRO B O 1
ATOM 2560 N N . ILE B 1 127 ? -19.109 18.656 14.82 1 93.44 127 ILE B N 1
ATOM 2561 C CA . ILE B 1 127 ? -19.391 18.125 13.484 1 93.44 127 ILE B CA 1
ATOM 2562 C C . ILE B 1 127 ? -20.312 19.094 12.75 1 93.44 127 ILE B C 1
ATOM 2564 O O . ILE B 1 127 ? -20.172 19.297 11.539 1 93.44 127 ILE B O 1
ATOM 2568 N N . GLU B 1 128 ? -21.234 19.703 13.461 1 90.38 128 GLU B N 1
ATOM 2569 C CA . GLU B 1 128 ? -22.188 20.641 12.859 1 90.38 128 GLU B CA 1
ATOM 2570 C C . GLU B 1 128 ? -21.484 21.844 12.25 1 90.38 128 GLU B C 1
ATOM 2572 O O . GLU B 1 128 ? -21.875 22.328 11.188 1 90.38 128 GLU B O 1
ATOM 2577 N N . VAL B 1 129 ? -20.484 22.234 12.922 1 92.56 129 VAL B N 1
ATOM 2578 C CA . VAL B 1 129 ? -19.703 23.375 12.438 1 92.56 129 VAL B CA 1
ATOM 2579 C C . VAL B 1 129 ? -18.922 22.953 11.188 1 92.56 129 VAL B C 1
ATOM 2581 O O . VAL B 1 129 ? -18.906 23.688 10.195 1 92.56 129 VAL B O 1
ATOM 2584 N N . ALA B 1 130 ? -18.281 21.797 11.242 1 93.19 130 ALA B N 1
ATOM 2585 C CA . ALA B 1 130 ? -17.516 21.281 10.102 1 93.19 130 ALA B CA 1
ATOM 2586 C C . ALA B 1 130 ? -18.375 21.188 8.852 1 93.19 130 ALA B C 1
ATOM 2588 O O . ALA B 1 130 ? -17.969 21.625 7.773 1 93.19 130 ALA B O 1
ATOM 2589 N N . ILE B 1 131 ? -19.562 20.703 9.039 1 89.44 131 ILE B N 1
ATOM 2590 C CA . ILE B 1 131 ? -20.469 20.469 7.926 1 89.44 131 ILE B CA 1
ATOM 2591 C C . ILE B 1 131 ? -20.891 21.797 7.316 1 89.44 131 ILE B C 1
ATOM 2593 O O . ILE B 1 131 ? -21.016 21.922 6.098 1 89.44 131 ILE B O 1
ATOM 2597 N N . SER B 1 132 ? -21.141 22.75 8.148 1 89 132 SER B N 1
ATOM 2598 C CA . SER B 1 132 ? -21.562 24.062 7.672 1 89 132 SER B CA 1
ATOM 2599 C C . SER B 1 132 ? -20.484 24.719 6.824 1 89 132 SER B C 1
ATOM 2601 O O . SER B 1 132 ? -20.781 25.578 5.996 1 89 132 SER B O 1
ATOM 2603 N N . ARG B 1 133 ? -19.297 24.281 6.973 1 89 133 ARG B N 1
ATOM 2604 C CA . ARG B 1 133 ? -18.156 24.859 6.258 1 89 133 ARG B CA 1
ATOM 2605 C C . ARG B 1 133 ? -17.906 24.125 4.949 1 89 133 ARG B C 1
ATOM 2607 O O . ARG B 1 133 ? -17.203 24.641 4.066 1 89 133 ARG B O 1
ATOM 2614 N N . ILE B 1 134 ? -18.406 22.891 4.91 1 83.94 134 ILE B N 1
ATOM 2615 C CA . ILE B 1 134 ? -18.203 22.078 3.715 1 83.94 134 ILE B CA 1
ATOM 2616 C C . ILE B 1 134 ? -19.25 22.453 2.66 1 83.94 134 ILE B C 1
ATOM 2618 O O . ILE B 1 134 ? -20.453 22.5 2.953 1 83.94 134 ILE B O 1
ATOM 2622 N N . LYS B 1 135 ? -18.969 23.344 1.761 1 67.5 135 LYS B N 1
ATOM 2623 C CA . LYS B 1 135 ? -19.844 23.891 0.739 1 67.5 135 LYS B CA 1
ATOM 2624 C C . LYS B 1 135 ? -20.375 22.797 -0.178 1 67.5 135 LYS B C 1
ATOM 2626 O O . LYS B 1 135 ? -20.906 23.094 -1.258 1 67.5 135 LYS B O 1
ATOM 2631 N N . ASN B 1 136 ? -20.422 21.516 0.222 1 60.59 136 ASN B N 1
ATOM 2632 C CA . ASN B 1 136 ? -20.844 20.703 -0.908 1 60.59 136 ASN B CA 1
ATOM 2633 C C . ASN B 1 136 ? -22.25 20.156 -0.713 1 60.59 136 ASN B C 1
ATOM 2635 O O . ASN B 1 136 ? -22.531 19.484 0.279 1 60.59 136 ASN B O 1
ATOM 2639 N N . ASP B 1 137 ? -23.141 20.578 -1.58 1 50.53 137 ASP B N 1
ATOM 2640 C CA . ASP B 1 137 ? -24.562 20.297 -1.729 1 50.53 137 ASP B CA 1
ATOM 2641 C C . ASP B 1 137 ? -24.797 18.797 -1.936 1 50.53 137 ASP B C 1
ATOM 2643 O O . ASP B 1 137 ? -25.938 18.328 -1.835 1 50.53 137 ASP B O 1
ATOM 2647 N N . LYS B 1 138 ? -23.922 18.062 -2.494 1 54.12 138 LYS B N 1
ATOM 2648 C CA . LYS B 1 138 ? -24.312 16.75 -2.992 1 54.12 138 LYS B CA 1
ATOM 2649 C C . LYS B 1 138 ? -24.25 15.695 -1.886 1 54.12 138 LYS B C 1
ATOM 2651 O O . LYS B 1 138 ? -24.375 14.5 -2.15 1 54.12 138 LYS B O 1
ATOM 2656 N N . PHE B 1 139 ? -23.891 16.188 -0.742 1 56.12 139 PHE B N 1
ATOM 2657 C CA . PHE B 1 139 ? -23.656 15.164 0.279 1 56.12 139 PHE B CA 1
ATOM 2658 C C . PHE B 1 139 ? -24.953 14.805 0.99 1 56.12 139 PHE B C 1
ATOM 2660 O O . PHE B 1 139 ? -25.812 15.672 1.215 1 56.12 139 PHE B O 1
ATOM 2667 N N . ASN B 1 140 ? -25.203 13.484 0.748 1 60.97 140 ASN B N 1
ATOM 2668 C CA . ASN B 1 140 ? -26.141 13.016 1.757 1 60.97 140 ASN B CA 1
ATOM 2669 C C . ASN B 1 140 ? -25.688 13.391 3.164 1 60.97 140 ASN B C 1
ATOM 2671 O O . ASN B 1 140 ? -24.797 12.742 3.727 1 60.97 140 ASN B O 1
ATOM 2675 N N . PHE B 1 141 ? -26.281 14.352 3.654 1 63.66 141 PHE B N 1
ATOM 2676 C CA . PHE B 1 141 ? -25.875 15.055 4.863 1 63.66 141 PHE B CA 1
ATOM 2677 C C . PHE B 1 141 ? -25.812 14.102 6.055 1 63.66 141 PHE B C 1
ATOM 2679 O O . PHE B 1 141 ? -24.859 14.109 6.824 1 63.66 141 PHE B O 1
ATOM 2686 N N . GLU B 1 142 ? -26.688 13.211 6.086 1 71.12 142 GLU B N 1
ATOM 2687 C CA . GLU B 1 142 ? -26.734 12.32 7.242 1 71.12 142 GLU B CA 1
ATOM 2688 C C . GLU B 1 142 ? -25.578 11.328 7.219 1 71.12 142 GLU B C 1
ATOM 2690 O O . GLU B 1 142 ? -24.953 11.07 8.25 1 71.12 142 GLU B O 1
ATOM 2695 N N . GLU B 1 143 ? -25.312 10.727 6.164 1 75.5 143 GLU B N 1
ATOM 2696 C CA . GLU B 1 143 ? -24.234 9.758 6.039 1 75.5 143 GLU B CA 1
ATOM 2697 C C . GLU B 1 143 ? -22.875 10.406 6.277 1 75.5 143 GLU B C 1
ATOM 2699 O O . GLU B 1 143 ? -22 9.82 6.926 1 75.5 143 GLU B O 1
ATOM 2704 N N . LYS B 1 144 ? -22.797 11.578 5.875 1 77.06 144 LYS B N 1
ATOM 2705 C CA . LYS B 1 144 ? -21.547 12.312 6.066 1 77.06 144 LYS B CA 1
ATOM 2706 C C . LYS B 1 144 ? -21.344 12.664 7.539 1 77.06 144 LYS B C 1
ATOM 2708 O O . LYS B 1 144 ? -20.219 12.57 8.055 1 77.06 144 LYS B O 1
ATOM 2713 N N . ILE B 1 145 ? -22.469 12.992 8.102 1 80 145 ILE B N 1
ATOM 2714 C CA . ILE B 1 145 ? -22.406 13.352 9.516 1 80 145 ILE B CA 1
ATOM 2715 C C . ILE B 1 145 ? -21.922 12.148 10.336 1 80 145 ILE B C 1
ATOM 2717 O O . ILE B 1 145 ? -21 12.266 11.141 1 80 145 ILE B O 1
ATOM 2721 N N . LYS B 1 146 ? -22.578 11.031 10.109 1 85.62 146 LYS B N 1
ATOM 2722 C CA . LYS B 1 146 ? -22.219 9.828 10.852 1 85.62 146 LYS B CA 1
ATOM 2723 C C . LYS B 1 146 ? -20.766 9.43 10.586 1 85.62 146 LYS B C 1
ATOM 2725 O O . LYS B 1 146 ? -20.031 9.07 11.508 1 85.62 146 LYS B O 1
ATOM 2730 N N . SER B 1 147 ? -20.359 9.578 9.422 1 89.5 147 SER B N 1
ATOM 2731 C CA . SER B 1 147 ? -19 9.219 9.039 1 89.5 147 SER B CA 1
ATOM 2732 C C . SER B 1 147 ? -17.969 10.148 9.695 1 89.5 147 SER B C 1
ATOM 2734 O O . SER B 1 147 ? -16.984 9.688 10.273 1 89.5 147 SER B O 1
ATOM 2736 N N . LEU B 1 148 ? -18.312 11.43 9.711 1 92.81 148 LEU B N 1
ATOM 2737 C CA . LEU B 1 148 ? -17.391 12.406 10.266 1 92.81 148 LEU B CA 1
ATOM 2738 C C . LEU B 1 148 ? -17.312 12.281 11.789 1 92.81 148 LEU B C 1
ATOM 2740 O O . LEU B 1 148 ? -16.266 12.5 12.383 1 92.81 148 LEU B O 1
ATOM 2744 N N . ALA B 1 149 ? -18.422 11.922 12.336 1 94.88 149 ALA B N 1
ATOM 2745 C CA . ALA B 1 149 ? -18.438 11.727 13.781 1 94.88 149 ALA B CA 1
ATOM 2746 C C . ALA B 1 149 ? -17.5 10.602 14.195 1 94.88 149 ALA B C 1
ATOM 2748 O O . ALA B 1 149 ? -16.75 10.727 15.172 1 94.88 149 ALA B O 1
ATOM 2749 N N . LYS B 1 150 ? -17.547 9.539 13.492 1 96.69 150 LYS B N 1
ATOM 2750 C CA . LYS B 1 150 ? -16.656 8.414 13.766 1 96.69 150 LYS B CA 1
ATOM 2751 C C . LYS B 1 150 ? -15.195 8.805 13.578 1 96.69 150 LYS B C 1
ATOM 2753 O O . LYS B 1 150 ? -14.344 8.43 14.383 1 96.69 150 LYS B O 1
ATOM 2758 N N . VAL B 1 151 ? -14.953 9.547 12.594 1 97.88 151 VAL B N 1
ATOM 2759 C CA . VAL B 1 151 ? -13.594 9.984 12.289 1 97.88 151 VAL B CA 1
ATOM 2760 C C . VAL B 1 151 ? -13.094 10.914 13.398 1 97.88 151 VAL B C 1
ATOM 2762 O O . VAL B 1 151 ? -11.953 10.797 13.852 1 97.88 151 VAL B O 1
ATOM 2765 N N . ARG B 1 152 ? -13.93 11.852 13.789 1 98.44 152 ARG B N 1
ATOM 2766 C CA . ARG B 1 152 ? -13.562 12.758 14.867 1 98.44 152 ARG B CA 1
ATOM 2767 C C . ARG B 1 152 ? -13.211 11.992 16.141 1 98.44 152 ARG B C 1
ATOM 2769 O O . ARG B 1 152 ? -12.203 12.289 16.797 1 98.44 152 ARG B O 1
ATOM 2776 N N . GLU B 1 153 ? -14.008 11.039 16.453 1 98.12 153 GLU B N 1
ATOM 2777 C CA . GLU B 1 153 ? -13.742 10.211 17.625 1 98.12 153 GLU B CA 1
ATOM 2778 C C . GLU B 1 153 ? -12.391 9.508 17.516 1 98.12 153 GLU B C 1
ATOM 2780 O O . GLU B 1 153 ? -11.641 9.438 18.484 1 98.12 153 GLU B O 1
ATOM 2785 N N . LYS B 1 154 ? -12.086 9.008 16.375 1 98.31 154 LYS B N 1
ATOM 2786 C CA . LYS B 1 154 ? -10.805 8.344 16.141 1 98.31 154 LYS B CA 1
ATOM 2787 C C . LYS B 1 154 ? -9.641 9.32 16.328 1 98.31 154 LYS B C 1
ATOM 2789 O O . LYS B 1 154 ? -8.625 8.984 16.938 1 98.31 154 LYS B O 1
ATOM 2794 N N . TYR B 1 155 ? -9.828 10.5 15.805 1 98.75 155 TYR B N 1
ATOM 2795 C CA . TYR B 1 155 ? -8.797 11.516 15.953 1 98.75 155 TYR B CA 1
ATOM 2796 C C . TYR B 1 155 ? -8.539 11.828 17.422 1 98.75 155 TYR B C 1
ATOM 2798 O O . TYR B 1 155 ? -7.391 11.969 17.844 1 98.75 155 TYR B O 1
ATOM 2806 N N . LEU B 1 156 ? -9.57 11.953 18.109 1 98.69 156 LEU B N 1
ATOM 2807 C CA . LEU B 1 156 ? -9.43 12.289 19.516 1 98.69 156 LEU B CA 1
ATOM 2808 C C . LEU B 1 156 ? -8.742 11.172 20.281 1 98.69 156 LEU B C 1
ATOM 2810 O O . LEU B 1 156 ? -7.945 11.43 21.188 1 98.69 156 LEU B O 1
ATOM 2814 N N . LYS B 1 157 ? -9.055 9.961 19.953 1 98.5 157 LYS B N 1
ATOM 2815 C CA . LYS B 1 157 ? -8.352 8.828 20.547 1 98.5 157 LYS B CA 1
ATOM 2816 C C . LYS B 1 157 ? -6.871 8.844 20.188 1 98.5 157 LYS B C 1
ATOM 2818 O O . LYS B 1 157 ? -6.016 8.633 21.047 1 98.5 157 LYS B O 1
ATOM 2823 N N . LEU B 1 158 ? -6.613 9.062 18.938 1 98.69 158 LEU B N 1
ATOM 2824 C CA . LEU B 1 158 ? -5.234 9.148 18.469 1 98.69 158 LEU B CA 1
ATOM 2825 C C . LEU B 1 158 ? -4.488 10.273 19.188 1 98.69 158 LEU B C 1
ATOM 2827 O O . LEU B 1 158 ? -3.307 10.125 19.516 1 98.69 158 LEU B O 1
ATOM 2831 N N . ALA B 1 159 ? -5.195 11.398 19.391 1 98.81 159 ALA B N 1
ATOM 2832 C CA . ALA B 1 159 ? -4.59 12.555 20.047 1 98.81 159 ALA B CA 1
ATOM 2833 C C . ALA B 1 159 ? -4.098 12.195 21.453 1 98.81 159 ALA B C 1
ATOM 2835 O O . ALA B 1 159 ? -3.018 12.617 21.859 1 98.81 159 ALA B O 1
ATOM 2836 N N . LYS B 1 160 ? -4.883 11.43 22.078 1 98.5 160 LYS B N 1
ATOM 2837 C CA . LYS B 1 160 ? -4.5 10.984 23.422 1 98.5 160 LYS B CA 1
ATOM 2838 C C . LYS B 1 160 ? -3.34 9.992 23.359 1 98.5 160 LYS B C 1
ATOM 2840 O O . LYS B 1 160 ? -2.391 10.094 24.141 1 98.5 160 LYS B O 1
ATOM 2845 N N . GLU B 1 161 ? -3.418 9.109 22.422 1 98.06 161 GLU B N 1
ATOM 2846 C CA . GLU B 1 161 ? -2.438 8.031 22.312 1 98.06 161 GLU B CA 1
ATOM 2847 C C . GLU B 1 161 ? -1.077 8.57 21.875 1 98.06 161 GLU B C 1
ATOM 2849 O O . GLU B 1 161 ? -0.039 8.086 22.328 1 98.06 161 GLU B O 1
ATOM 2854 N N . TYR B 1 162 ? -1.061 9.586 21.078 1 98.25 162 TYR B N 1
ATOM 2855 C CA . TYR B 1 162 ? 0.188 10.023 20.469 1 98.25 162 TYR B CA 1
ATOM 2856 C C . TYR B 1 162 ? 0.541 11.445 20.906 1 98.25 162 TYR B C 1
ATOM 2858 O O . TYR B 1 162 ? 1.416 12.086 20.312 1 98.25 162 TYR B O 1
ATOM 2866 N N . ASN B 1 163 ? -0.214 11.992 21.812 1 98.25 163 ASN B N 1
ATOM 2867 C CA . ASN B 1 163 ? 0.061 13.289 22.422 1 98.25 163 ASN B CA 1
ATOM 2868 C C . ASN B 1 163 ? 0.01 14.414 21.406 1 98.25 163 ASN B C 1
ATOM 2870 O O . ASN B 1 163 ? 0.93 15.227 21.328 1 98.25 163 ASN B O 1
ATOM 2874 N N . PHE B 1 164 ? -1.052 14.406 20.594 1 98.81 164 PHE B N 1
ATOM 2875 C CA . PHE B 1 164 ? -1.282 15.531 19.703 1 98.81 164 PHE B CA 1
ATOM 2876 C C . PHE B 1 164 ? -1.524 16.812 20.5 1 98.81 164 PHE B C 1
ATOM 2878 O O . PHE B 1 164 ? -1.948 16.75 21.656 1 98.81 164 PHE B O 1
ATOM 2885 N N . TYR B 1 165 ? -1.259 17.906 19.906 1 98.81 165 TYR B N 1
ATOM 2886 C CA . TYR B 1 165 ? -1.797 19.172 20.391 1 98.81 165 TYR B CA 1
ATOM 2887 C C . TYR B 1 165 ? -3.162 19.453 19.781 1 98.81 165 TYR B C 1
ATOM 2889 O O . TYR B 1 165 ? -3.279 19.625 18.562 1 98.81 165 TYR B O 1
ATOM 2897 N N . VAL B 1 166 ? -4.18 19.484 20.625 1 98.81 166 VAL B N 1
ATOM 2898 C CA . VAL B 1 166 ? -5.539 19.688 20.141 1 98.81 166 VAL B CA 1
ATOM 2899 C C . VAL B 1 166 ? -5.902 21.156 20.219 1 98.81 166 VAL B C 1
ATOM 2901 O O . VAL B 1 166 ? -5.746 21.797 21.266 1 98.81 166 VAL B O 1
ATOM 2904 N N . VAL B 1 167 ? -6.324 21.734 19.109 1 98.81 167 VAL B N 1
ATOM 2905 C CA . VAL B 1 167 ? -6.711 23.141 19.016 1 98.81 167 VAL B CA 1
ATOM 2906 C C . VAL B 1 167 ? -8.203 23.25 18.703 1 98.81 167 VAL B C 1
ATOM 2908 O O . VAL B 1 167 ? -8.711 22.547 17.828 1 98.81 167 VAL B O 1
ATOM 2911 N N . ASP B 1 168 ? -8.898 24.078 19.438 1 98.38 168 ASP B N 1
ATOM 2912 C CA . ASP B 1 168 ? -10.312 24.328 19.188 1 98.38 168 ASP B CA 1
ATOM 2913 C C . ASP B 1 168 ? -10.516 25.109 17.891 1 98.38 168 ASP B C 1
ATOM 2915 O O . ASP B 1 168 ? -10.383 26.328 17.875 1 98.38 168 ASP B O 1
ATOM 2919 N N . ALA B 1 169 ? -10.977 24.375 16.906 1 98.25 169 ALA B N 1
ATOM 2920 C CA . ALA B 1 169 ? -11.078 24.969 15.57 1 98.25 169 ALA B CA 1
ATOM 2921 C C . ALA B 1 169 ? -12.453 25.594 15.359 1 98.25 169 ALA B C 1
ATOM 2923 O O . ALA B 1 169 ? -12.781 26.031 14.25 1 98.25 169 ALA B O 1
ATOM 2924 N N . SER B 1 170 ? -13.258 25.562 16.406 1 96.69 170 SER B N 1
ATOM 2925 C CA . SER B 1 170 ? -14.539 26.234 16.312 1 96.69 170 SER B CA 1
ATOM 2926 C C . SER B 1 170 ? -14.375 27.75 16.484 1 96.69 170 SER B C 1
ATOM 2928 O O . SER B 1 170 ? -15.289 28.516 16.156 1 96.69 170 SER B O 1
ATOM 2930 N N . LYS B 1 171 ? -13.258 28.188 16.938 1 96.69 171 LYS B N 1
ATOM 2931 C CA . LYS B 1 171 ? -12.961 29.609 17.109 1 96.69 171 LYS B CA 1
ATOM 2932 C C . LYS B 1 171 ? -12.609 30.266 15.781 1 96.69 171 LYS B C 1
ATOM 2934 O O . LYS B 1 171 ? -12.516 29.578 14.758 1 96.69 171 LYS B O 1
ATOM 2939 N N . ASP B 1 172 ? -12.508 31.609 15.836 1 95.44 172 ASP B N 1
ATOM 2940 C CA . ASP B 1 172 ? -12.141 32.312 14.609 1 95.44 172 ASP B CA 1
ATOM 2941 C C . ASP B 1 172 ? -10.719 31.969 14.172 1 95.44 172 ASP B C 1
ATOM 2943 O O . ASP B 1 172 ? -9.891 31.578 15 1 95.44 172 ASP B O 1
ATOM 2947 N N . LYS B 1 173 ? -10.461 32.125 12.875 1 96.88 173 LYS B N 1
ATOM 2948 C CA . LYS B 1 173 ? -9.203 31.672 12.273 1 96.88 173 LYS B CA 1
ATOM 2949 C C . LYS B 1 173 ? -8 32.344 12.945 1 96.88 173 LYS B C 1
ATOM 2951 O O . LYS B 1 173 ? -6.941 31.719 13.062 1 96.88 173 LYS B O 1
ATOM 2956 N N . ASN B 1 174 ? -8.148 33.625 13.375 1 97.31 174 ASN B N 1
ATOM 2957 C CA . ASN B 1 174 ? -7.035 34.312 14.016 1 97.31 174 ASN B CA 1
ATOM 2958 C C . ASN B 1 174 ? -6.734 33.719 15.391 1 97.31 174 ASN B C 1
ATOM 2960 O O . ASN B 1 174 ? -5.57 33.625 15.781 1 97.31 174 ASN B O 1
ATOM 2964 N N . GLU B 1 175 ? -7.758 33.375 16.078 1 98.12 175 GLU B N 1
ATOM 2965 C CA . GLU B 1 175 ? -7.586 32.75 17.391 1 98.12 175 GLU B CA 1
ATOM 2966 C C . GLU B 1 175 ? -6.941 31.391 17.266 1 98.12 175 GLU B C 1
ATOM 2968 O O . GLU B 1 175 ? -6.066 31.016 18.047 1 98.12 175 GLU B O 1
ATOM 2973 N N . VAL B 1 176 ? -7.402 30.625 16.297 1 98.56 176 VAL B N 1
ATOM 2974 C CA . VAL B 1 176 ? -6.844 29.297 16.031 1 98.56 176 VAL B CA 1
ATOM 2975 C C . VAL B 1 176 ? -5.363 29.422 15.688 1 98.56 176 VAL B C 1
ATOM 2977 O O . VAL B 1 176 ? -4.531 28.672 16.203 1 98.56 176 VAL B O 1
ATOM 2980 N N . LEU B 1 177 ? -5.023 30.422 14.852 1 98.62 177 LEU B N 1
ATOM 2981 C CA . LEU B 1 177 ? -3.648 30.672 14.438 1 98.62 177 LEU B CA 1
ATOM 2982 C C . LEU B 1 177 ? -2.777 31.016 15.648 1 98.62 177 LEU B C 1
ATOM 2984 O O . LEU B 1 177 ? -1.682 30.469 15.797 1 98.62 177 LEU B O 1
ATOM 2988 N N . GLU B 1 178 ? -3.268 31.875 16.5 1 98.12 178 GLU B N 1
ATOM 2989 C CA . GLU B 1 178 ? -2.51 32.312 17.672 1 98.12 178 GLU B CA 1
ATOM 2990 C C . GLU B 1 178 ? -2.203 31.125 18.594 1 98.12 178 GLU B C 1
ATOM 2992 O O . GLU B 1 178 ? -1.09 31.016 19.109 1 98.12 178 GLU B O 1
ATOM 2997 N N . GLN B 1 179 ? -3.213 30.312 18.766 1 98.38 179 GLN B N 1
ATOM 2998 C CA . GLN B 1 179 ? -3.014 29.141 19.609 1 98.38 179 GLN B CA 1
ATOM 2999 C C . GLN B 1 179 ? -1.968 28.203 19 1 98.38 179 GLN B C 1
ATOM 3001 O O . GLN B 1 179 ? -1.097 27.688 19.703 1 98.38 179 GLN B O 1
ATOM 3006 N N . ALA B 1 180 ? -2.066 27.953 17.75 1 98.62 180 ALA B N 1
ATOM 3007 C CA . ALA B 1 180 ? -1.122 27.078 17.062 1 98.62 180 ALA B CA 1
ATOM 3008 C C . ALA B 1 180 ? 0.297 27.625 17.141 1 98.62 180 ALA B C 1
ATOM 3010 O O . ALA B 1 180 ? 1.252 26.875 17.359 1 98.62 180 ALA B O 1
ATOM 3011 N N . ILE B 1 181 ? 0.43 28.953 16.969 1 98.06 181 ILE B N 1
ATOM 3012 C CA . ILE B 1 181 ? 1.735 29.609 17.016 1 98.06 181 ILE B CA 1
ATOM 3013 C C . ILE B 1 181 ? 2.354 29.422 18.406 1 98.06 181 ILE B C 1
ATOM 3015 O O . ILE B 1 181 ? 3.535 29.094 18.516 1 98.06 181 ILE B O 1
ATOM 3019 N N . LYS B 1 182 ? 1.528 29.641 19.359 1 97.88 182 LYS B N 1
ATOM 3020 C CA . LYS B 1 182 ? 2.01 29.469 20.734 1 97.88 182 LYS B CA 1
ATOM 3021 C C . LYS B 1 182 ? 2.506 28.047 20.969 1 97.88 182 LYS B C 1
ATOM 3023 O O . LYS B 1 182 ? 3.561 27.844 21.578 1 97.88 182 LYS B O 1
ATOM 3028 N N . ILE B 1 183 ? 1.762 27.109 20.484 1 98.06 183 ILE B N 1
ATOM 3029 C CA . ILE B 1 183 ? 2.109 25.688 20.641 1 98.06 183 ILE B CA 1
ATOM 3030 C C . ILE B 1 183 ? 3.438 25.406 19.938 1 98.06 183 ILE B C 1
ATOM 3032 O O . ILE B 1 183 ? 4.332 24.797 20.516 1 98.06 183 ILE B O 1
ATOM 3036 N N . ILE B 1 184 ? 3.621 25.875 18.75 1 97.69 184 ILE B N 1
ATOM 3037 C CA . ILE B 1 184 ? 4.797 25.609 17.938 1 97.69 184 ILE B CA 1
ATOM 3038 C C . ILE B 1 184 ? 6.023 26.266 18.562 1 97.69 184 ILE B C 1
ATOM 3040 O O . ILE B 1 184 ? 7.066 25.625 18.719 1 97.69 184 ILE B O 1
ATOM 3044 N N . GLN B 1 185 ? 5.883 27.531 18.984 1 95.31 185 GLN B N 1
ATOM 3045 C CA . GLN B 1 185 ? 7 28.266 19.547 1 95.31 185 GLN B CA 1
ATOM 3046 C C . GLN B 1 185 ? 7.465 27.656 20.859 1 95.31 185 GLN B C 1
ATOM 3048 O O . GLN B 1 185 ? 8.672 27.531 21.109 1 95.31 185 GLN B O 1
ATOM 3053 N N . LYS B 1 186 ? 6.527 27.203 21.625 1 95.81 186 LYS B N 1
ATOM 3054 C CA . LYS B 1 186 ? 6.832 26.672 22.953 1 95.81 186 LYS B CA 1
ATOM 3055 C C . LYS B 1 186 ? 7.473 25.297 22.859 1 95.81 186 LYS B C 1
ATOM 3057 O O . LYS B 1 186 ? 8.336 24.953 23.672 1 95.81 186 LYS B O 1
ATOM 3062 N N . ASN B 1 187 ? 7.016 24.531 21.859 1 95 187 ASN B N 1
ATOM 3063 C CA . ASN B 1 187 ? 7.348 23.109 21.922 1 95 187 ASN B CA 1
ATOM 3064 C C . ASN B 1 187 ? 8.312 22.688 20.812 1 95 187 ASN B C 1
ATOM 3066 O O . ASN B 1 187 ? 8.969 21.656 20.906 1 95 187 ASN B O 1
ATOM 3070 N N . LEU B 1 188 ? 8.469 23.453 19.75 1 91.44 188 LEU B N 1
ATOM 3071 C CA . LEU B 1 188 ? 9.281 23.016 18.625 1 91.44 188 LEU B CA 1
ATOM 3072 C C . LEU B 1 188 ? 10.539 23.875 18.5 1 91.44 188 LEU B C 1
ATOM 3074 O O . LEU B 1 188 ? 11.531 23.453 17.891 1 91.44 188 LEU B O 1
ATOM 3078 N N . PHE B 1 189 ? 10.484 25.094 19.078 1 85.75 189 PHE B N 1
ATOM 3079 C CA . PHE B 1 189 ? 11.625 25.984 19.031 1 85.75 189 PHE B CA 1
ATOM 3080 C C . PHE B 1 189 ? 11.961 26.531 20.422 1 85.75 189 PHE B C 1
ATOM 3082 O O . PHE B 1 189 ? 11.094 26.578 21.297 1 85.75 189 PHE B O 1
#

Sequence (378 aa):
MQKLIAIEGIDGSGKTTLANLLKEHLESKMKLNVIVTREPFSEDIIKLIEKIGWNDPILLVLLFAADREIHVNWLSKIKDADLIILDRYYFSSIAYQGALGVDEQWIKMVNSYFPKPDMVILLDLPIEVAISRIKNDKFNFEEKIKSLAKVREKYLKLAKEYNFYVVDASKDKNEVLEQAIKIIQKNLFMQKLIAIEGIDGSGKTTLANLLKEHLESKMKLNVIVTREPFSEDIIKLIEKIGWNDPILLVLLFAADREIHVNWLSKIKDADLIILDRYYFSSIAYQGALGVDEQWIKMVNSYFPKPDMVILLDLPIEVAISRIKNDKFNFEEKIKSLAKVREKYLKLAKEYNFYVVDASKDKNEVLEQAIKIIQKNLF

Nearest PDB structures (foldseek):
  4eaq-assembly1_B  TM=8.983E-01  e=7.419E-14  Staphylococcus aureus subsp. aureus Mu50
  4nzy-assembly1_B  TM=8.465E-01  e=1.138E-13  Sulfurisphaera tokodaii str. 7
  4rzx-assembly1_B  TM=8.616E-01  e=2.847E-13  Sulfurisphaera tokodaii str. 7
  5x8c-assembly1_A  TM=8.478E-01  e=4.643E-13  Thermus thermophilus HB8
  2plr-assembly1_B  TM=8.186E-01  e=9.475E-14  Sulfurisphaera tokodaii str. 7

pLDDT: mean 94.75, std 8.47, range [50.53, 98.94]

Radius of gyration: 24.68 Å; Cα contacts (8 Å, |Δi|>4): 571; chains: 2; bounding box: 51×73×50 Å

Organism: Saccharolobus solfataricus (strain ATCC 35092 / DSM 1617 / JCM 11322 / P2) (NCBI:txid273057)